Protein AF-A0A6J2ZZB4-F1 (afdb_monomer)

Radius of gyration: 24.99 Å; Cα contacts (8 Å, |Δi|>4): 103; chains: 1; bounding box: 45×56×73 Å

Nearest PDB structures (foldseek):
  1okc-assembly1_A  TM=8.050E-01  e=8.163E-04  Bos taurus
  4c9q-assembly1_A  TM=7.870E-01  e=1.667E-02  Saccharomyces cerevisiae
  4c9j-assembly1_A  TM=7.004E-01  e=1.667E-02  Saccharomyces cerevisiae
  4c9g-assembly1_A  TM=6.384E-01  e=1.026E-02  Saccharomyces cerevisiae
  4c9h-assembly1_A  TM=6.895E-01  e=4.164E-02  Saccharomyces cerevisiae

Secondary structure (DSSP, 8-state):
-HHHHHHHHHHHHHHHHHHHHHHHHHS-SSS-S-SSHHHHHHHHHHHH-GGGGGTTHHHHHHHHHHHHHHHHHHHHHHHHH--S-TT---HHHHHHHHHHHHHHHHHHHHHHHHHHHHHHHSTTHHHHHHHHHHHHHHHHHHTTSBS-SSS--BPTT---S--TTHHHHHHHHHHH------PPP-

Structure (mmCIF, N/CA/C/O backbone):
data_AF-A0A6J2ZZB4-F1
#
_entry.id   AF-A0A6J2ZZB4-F1
#
loop_
_atom_site.group_PDB
_atom_site.id
_atom_site.type_symbol
_atom_site.label_atom_id
_atom_site.label_alt_id
_atom_site.label_comp_id
_atom_site.label_asym_id
_atom_site.label_entity_id
_atom_site.label_seq_id
_atom_site.pdbx_PDB_ins_code
_atom_site.Cartn_x
_atom_site.Cartn_y
_atom_site.Cartn_z
_atom_site.occupancy
_atom_site.B_iso_or_equiv
_atom_site.auth_seq_id
_atom_site.auth_comp_id
_atom_site.auth_asym_id
_atom_site.auth_atom_id
_atom_site.pdbx_PDB_model_num
ATOM 1 N N . MET A 1 1 ? -3.771 2.212 -24.031 1.00 65.44 1 MET A N 1
ATOM 2 C CA . MET A 1 1 ? -5.163 2.189 -23.521 1.00 65.44 1 MET A CA 1
ATOM 3 C C . MET A 1 1 ? -5.626 0.780 -23.156 1.00 65.44 1 MET A C 1
ATOM 5 O O . MET A 1 1 ? -5.980 0.584 -22.001 1.00 65.44 1 MET A O 1
ATOM 9 N N . ALA A 1 2 ? -5.549 -0.211 -24.058 1.00 82.38 2 ALA A N 1
ATOM 10 C CA . ALA A 1 2 ? -5.927 -1.601 -23.746 1.00 82.38 2 ALA A CA 1
ATOM 11 C C . ALA A 1 2 ? -5.177 -2.192 -22.530 1.00 82.38 2 ALA A C 1
ATOM 13 O O . ALA A 1 2 ? -5.802 -2.772 -21.649 1.00 82.38 2 ALA A O 1
ATOM 14 N N . GLY A 1 3 ? -3.862 -1.960 -22.421 1.00 83.62 3 GLY A N 1
ATOM 15 C CA . GLY A 1 3 ? -3.070 -2.425 -21.272 1.00 83.62 3 GLY A CA 1
ATOM 16 C C . GLY A 1 3 ? -3.483 -1.804 -19.931 1.00 83.62 3 GLY A C 1
ATOM 17 O O . GLY A 1 3 ? -3.557 -2.503 -18.927 1.00 83.62 3 GLY A O 1
ATOM 18 N N . SER A 1 4 ? -3.822 -0.511 -19.912 1.00 80.06 4 SER A N 1
ATOM 19 C CA . SER A 1 4 ? -4.271 0.181 -18.695 1.00 80.06 4 SER A CA 1
ATOM 20 C C . SER A 1 4 ? -5.630 -0.339 -18.214 1.00 80.06 4 SER A C 1
ATOM 22 O O . SER A 1 4 ? -5.806 -0.576 -17.022 1.00 80.06 4 SER A O 1
ATOM 24 N N . LEU A 1 5 ? -6.566 -0.579 -19.142 1.00 84.19 5 LEU A N 1
ATOM 25 C CA . LEU A 1 5 ? -7.878 -1.168 -18.846 1.00 84.19 5 LEU A CA 1
ATOM 26 C C . LEU A 1 5 ? -7.749 -2.607 -18.336 1.00 84.19 5 LEU A C 1
ATOM 28 O O . LEU A 1 5 ? -8.328 -2.942 -17.305 1.00 84.19 5 LEU A O 1
ATOM 32 N N . ALA A 1 6 ? -6.943 -3.437 -19.002 1.00 87.94 6 ALA A N 1
ATOM 33 C CA . ALA A 1 6 ? -6.671 -4.802 -18.555 1.00 87.94 6 ALA A CA 1
ATOM 34 C C . ALA A 1 6 ? -6.025 -4.825 -17.157 1.00 87.94 6 ALA A C 1
ATOM 36 O O . ALA A 1 6 ? -6.422 -5.617 -16.302 1.00 87.94 6 ALA A O 1
ATOM 37 N N . GLY A 1 7 ? -5.086 -3.911 -16.892 1.00 83.69 7 GLY A N 1
ATOM 38 C CA . GLY A 1 7 ? -4.461 -3.748 -15.580 1.00 83.69 7 GLY A CA 1
ATOM 39 C C . GLY A 1 7 ? -5.457 -3.352 -14.488 1.00 83.69 7 GLY A C 1
ATOM 40 O O . GLY A 1 7 ? -5.435 -3.928 -13.401 1.00 83.69 7 GLY A O 1
ATOM 41 N N . MET A 1 8 ? -6.379 -2.431 -14.778 1.00 81.75 8 MET A N 1
ATOM 42 C CA . MET A 1 8 ? -7.449 -2.057 -13.847 1.00 81.75 8 MET A CA 1
ATOM 43 C C . MET A 1 8 ? -8.384 -3.228 -13.541 1.00 81.75 8 MET A C 1
ATOM 45 O O . MET A 1 8 ? -8.649 -3.496 -12.371 1.00 81.75 8 MET A O 1
ATOM 49 N N . VAL A 1 9 ? -8.850 -3.949 -14.565 1.00 87.69 9 VAL A N 1
ATOM 50 C CA . VAL A 1 9 ? -9.742 -5.108 -14.389 1.00 87.69 9 VAL A CA 1
ATOM 51 C C . VAL A 1 9 ? -9.051 -6.202 -13.575 1.00 87.69 9 VAL A C 1
ATOM 53 O O . VAL A 1 9 ? -9.624 -6.700 -12.609 1.00 87.69 9 VAL A O 1
ATOM 56 N N . SER A 1 10 ? -7.794 -6.514 -13.897 1.00 87.38 10 SER A N 1
ATOM 57 C CA . SER A 1 10 ? -6.982 -7.468 -13.133 1.00 87.38 10 SER A CA 1
ATOM 58 C C . SER A 1 10 ? -6.820 -7.040 -11.673 1.00 87.38 10 SER A C 1
ATOM 60 O O . SER A 1 10 ? -7.002 -7.847 -10.758 1.00 87.38 10 SER A O 1
ATOM 62 N N . THR A 1 11 ? -6.562 -5.749 -11.440 1.00 83.75 11 THR A N 1
ATOM 63 C CA . THR A 1 11 ? -6.443 -5.201 -10.087 1.00 83.75 11 THR A CA 1
ATOM 64 C C . THR A 1 11 ? -7.748 -5.375 -9.323 1.00 83.75 11 THR A C 1
ATOM 66 O O . THR A 1 11 ? -7.701 -5.876 -8.212 1.00 83.75 11 THR A O 1
ATOM 69 N N . ILE A 1 12 ? -8.903 -5.041 -9.907 1.00 85.50 12 ILE A N 1
ATOM 70 C CA . ILE A 1 12 ? -10.226 -5.171 -9.267 1.00 85.50 12 ILE A CA 1
ATOM 71 C C . ILE A 1 12 ? -10.513 -6.622 -8.867 1.00 85.50 12 ILE A C 1
ATOM 73 O O . ILE A 1 12 ? -10.955 -6.867 -7.746 1.00 85.50 12 ILE A O 1
ATOM 77 N N . VAL A 1 13 ? -10.226 -7.577 -9.755 1.00 88.25 13 VAL A N 1
ATOM 78 C CA . VAL A 1 13 ? -10.445 -9.009 -9.497 1.00 88.25 13 VAL A CA 1
ATOM 79 C C . VAL A 1 13 ? -9.499 -9.540 -8.414 1.00 88.25 13 VAL A C 1
ATOM 81 O O . VAL A 1 13 ? -9.914 -10.332 -7.571 1.00 88.25 13 VAL A O 1
ATOM 84 N N . THR A 1 14 ? -8.245 -9.085 -8.400 1.00 87.44 14 THR A N 1
ATOM 85 C CA . THR A 1 14 ? -7.211 -9.569 -7.463 1.00 87.44 14 THR A CA 1
ATOM 86 C C . THR A 1 14 ? -7.275 -8.874 -6.097 1.00 87.44 14 THR A C 1
ATOM 88 O O . THR A 1 14 ? -6.877 -9.443 -5.079 1.00 87.44 14 THR A O 1
ATOM 91 N N . TYR A 1 15 ? -7.836 -7.665 -6.046 1.00 84.69 15 TYR A N 1
ATOM 92 C CA . TYR A 1 15 ? -7.928 -6.829 -4.852 1.00 84.69 15 TYR A CA 1
ATOM 93 C C . TYR A 1 15 ? -8.505 -7.538 -3.605 1.00 84.69 15 TYR A C 1
ATOM 95 O O . TYR A 1 15 ? -7.869 -7.455 -2.548 1.00 84.69 15 TYR A O 1
ATOM 103 N N . PRO A 1 16 ? -9.644 -8.268 -3.664 1.00 85.50 16 PRO A N 1
ATOM 104 C CA . PRO A 1 16 ? -10.163 -8.995 -2.501 1.00 85.50 16 PRO A CA 1
ATOM 105 C C . PRO A 1 16 ? -9.178 -10.050 -1.985 1.00 85.50 16 PRO A C 1
ATOM 107 O O . PRO A 1 16 ? -9.006 -10.204 -0.775 1.00 85.50 16 PRO A O 1
ATOM 110 N N . THR A 1 17 ? -8.493 -10.753 -2.887 1.00 87.44 17 THR A N 1
ATOM 111 C CA . THR A 1 17 ? -7.515 -11.784 -2.532 1.00 87.44 17 THR A CA 1
ATOM 112 C C . THR A 1 17 ? -6.295 -11.188 -1.831 1.00 87.44 17 THR A C 1
ATOM 114 O O . THR A 1 17 ? -5.848 -11.734 -0.818 1.00 87.44 17 THR A O 1
ATOM 117 N N . ASP A 1 18 ? -5.782 -10.055 -2.312 1.00 84.50 18 ASP A N 1
ATOM 118 C CA . ASP A 1 18 ? -4.653 -9.354 -1.686 1.00 84.50 18 ASP A CA 1
ATOM 119 C C . ASP A 1 18 ? -5.000 -8.827 -0.291 1.00 84.50 18 ASP A C 1
ATOM 121 O O . ASP A 1 18 ? -4.172 -8.875 0.625 1.00 84.50 18 ASP A O 1
ATOM 125 N N . LEU A 1 19 ? -6.242 -8.380 -0.095 1.00 83.62 19 LEU A N 1
ATOM 126 C CA . LEU A 1 19 ? -6.739 -7.923 1.201 1.00 83.62 19 LEU A CA 1
ATOM 127 C C . LEU A 1 19 ? -6.767 -9.054 2.235 1.00 83.62 19 LEU A C 1
ATOM 129 O O . LEU A 1 19 ? -6.265 -8.891 3.351 1.00 83.62 19 LEU A O 1
ATOM 133 N N . ILE A 1 20 ? -7.299 -10.216 1.847 1.00 85.94 20 ILE A N 1
ATOM 134 C CA . ILE A 1 20 ? -7.368 -11.401 2.713 1.00 85.94 20 ILE A CA 1
ATOM 135 C C . ILE A 1 20 ? -5.962 -11.874 3.075 1.00 85.94 20 ILE A C 1
ATOM 137 O O . ILE A 1 20 ? -5.680 -12.098 4.251 1.00 85.94 20 ILE A O 1
ATOM 141 N N . LYS A 1 21 ? -5.062 -11.977 2.088 1.00 84.88 21 LYS A N 1
ATOM 142 C CA . LYS A 1 21 ? -3.662 -12.364 2.319 1.00 84.88 21 LYS A CA 1
ATOM 143 C C . LYS A 1 21 ? -2.972 -11.410 3.283 1.00 84.88 21 LYS A C 1
ATOM 145 O O . LYS A 1 21 ? -2.323 -11.854 4.222 1.00 84.88 21 LYS A O 1
ATOM 150 N N . THR A 1 22 ? -3.140 -10.106 3.081 1.00 83.62 22 THR A N 1
ATOM 151 C CA . THR A 1 22 ? -2.510 -9.092 3.932 1.00 83.62 22 THR A CA 1
ATOM 152 C C . THR A 1 22 ? -3.000 -9.206 5.376 1.00 83.62 22 THR A C 1
ATOM 154 O O . THR A 1 22 ? -2.186 -9.226 6.295 1.00 83.62 22 THR A O 1
ATOM 157 N N . ARG A 1 23 ? -4.310 -9.359 5.603 1.00 82.12 23 ARG A N 1
ATOM 158 C CA . ARG A 1 23 ? -4.866 -9.566 6.952 1.00 82.12 23 ARG A CA 1
ATOM 159 C C . ARG A 1 23 ? -4.415 -10.883 7.584 1.00 82.12 23 ARG A C 1
ATOM 161 O O . ARG A 1 23 ? -4.149 -10.909 8.780 1.00 82.12 23 ARG A O 1
ATOM 168 N N . LEU A 1 24 ? -4.270 -11.940 6.786 1.00 83.62 24 LEU A N 1
ATOM 169 C CA . LEU A 1 24 ? -3.753 -13.234 7.236 1.00 83.62 24 LEU A CA 1
ATOM 170 C C . LEU A 1 24 ? -2.270 -13.163 7.6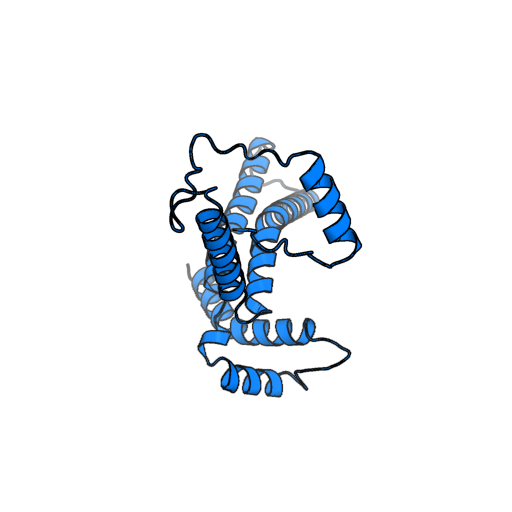39 1.00 83.62 24 LEU A C 1
ATOM 172 O O . LEU A 1 24 ? -1.876 -13.835 8.583 1.00 83.62 24 LEU A O 1
ATOM 176 N N . ILE A 1 25 ? -1.455 -12.360 6.946 1.00 82.94 25 ILE A N 1
ATOM 177 C CA . ILE A 1 25 ? -0.030 -12.158 7.270 1.00 82.94 25 ILE A CA 1
ATOM 178 C C . ILE A 1 25 ? 0.135 -11.278 8.515 1.00 82.94 25 ILE A C 1
ATOM 180 O O . ILE A 1 25 ? 1.057 -11.491 9.296 1.00 82.94 25 ILE A O 1
ATOM 184 N N . VAL A 1 26 ? -0.742 -10.286 8.701 1.00 81.81 26 VAL A N 1
ATOM 185 C CA . VAL A 1 26 ? -0.661 -9.347 9.833 1.00 81.81 26 VAL A CA 1
ATOM 186 C C . VAL A 1 26 ? -1.326 -9.873 11.111 1.00 81.81 26 VAL A C 1
ATOM 188 O O . VAL A 1 26 ? -1.090 -9.324 12.186 1.00 81.81 26 VAL A O 1
ATOM 191 N N . GLN A 1 27 ? -2.140 -10.930 11.036 1.00 77.44 27 GLN A N 1
ATOM 192 C CA . GLN A 1 27 ? -2.772 -11.499 12.227 1.00 77.44 27 GLN A CA 1
ATOM 193 C C . GLN A 1 27 ? -1.733 -11.938 13.273 1.00 77.44 27 GLN A C 1
ATOM 195 O O . GLN A 1 27 ? -0.618 -12.345 12.945 1.00 77.44 27 GLN A O 1
ATOM 200 N N . ASN A 1 28 ? -2.116 -11.870 14.548 1.00 73.38 28 ASN A N 1
ATOM 201 C CA . ASN A 1 28 ? -1.242 -12.273 15.639 1.00 73.38 28 ASN A CA 1
ATOM 202 C C . ASN A 1 28 ? -1.027 -13.796 15.617 1.00 73.38 28 ASN A C 1
ATOM 204 O O . ASN A 1 28 ? -1.990 -14.558 15.559 1.00 73.38 28 ASN A O 1
ATOM 208 N N . MET A 1 29 ? 0.230 -14.234 15.694 1.00 71.19 29 MET A N 1
ATOM 209 C CA . MET A 1 29 ? 0.586 -15.658 15.721 1.00 71.19 29 MET A CA 1
ATOM 210 C C . MET A 1 29 ? 0.161 -16.345 17.026 1.00 71.19 29 MET A C 1
ATOM 212 O O . MET A 1 29 ? -0.027 -17.557 17.038 1.00 71.19 29 MET A O 1
ATOM 216 N N . LEU A 1 30 ? 0.003 -15.584 18.117 1.00 69.44 30 LEU A N 1
ATOM 217 C CA . LEU A 1 30 ? -0.399 -16.116 19.424 1.00 69.44 30 LEU A CA 1
ATOM 218 C C . LEU A 1 30 ? -1.904 -16.408 19.523 1.00 69.44 30 LEU A C 1
ATOM 220 O O . LEU A 1 30 ? -2.290 -17.362 20.188 1.00 69.44 30 LEU A O 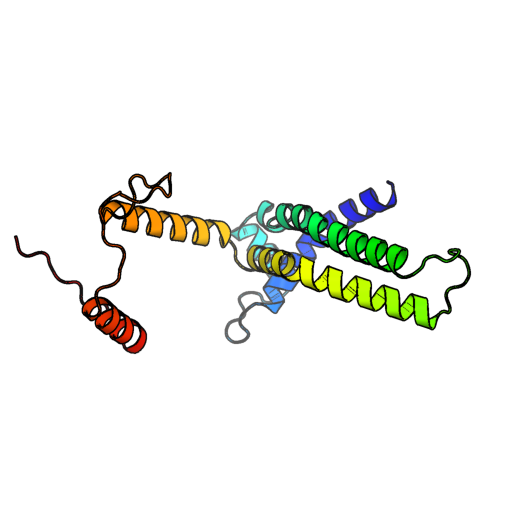1
ATOM 224 N N . GLU A 1 31 ? -2.744 -15.626 18.840 1.00 70.56 31 GLU A N 1
ATOM 225 C CA . GLU A 1 31 ? -4.199 -15.817 18.790 1.00 70.56 31 GLU A CA 1
ATOM 226 C C . GLU A 1 31 ? -4.694 -15.622 17.347 1.00 70.56 31 GLU A C 1
ATOM 228 O O . GLU A 1 31 ? -5.070 -14.510 16.953 1.00 70.56 31 GLU A O 1
ATOM 233 N N . PRO A 1 32 ? -4.663 -16.678 16.514 1.00 70.94 32 PRO A N 1
ATOM 234 C CA . PRO A 1 32 ? -5.054 -16.572 15.117 1.00 70.94 32 PRO A CA 1
ATOM 235 C C . PRO A 1 32 ? -6.564 -16.333 15.002 1.00 70.94 32 PRO A C 1
ATOM 237 O O . PRO A 1 32 ? -7.381 -17.225 15.233 1.00 70.94 32 PRO A O 1
ATOM 240 N N . SER A 1 33 ? -6.938 -15.119 14.596 1.00 71.50 33 SER A N 1
ATOM 241 C CA . SER A 1 33 ? -8.335 -14.747 14.332 1.00 71.50 33 SER A CA 1
ATOM 242 C C . SER A 1 33 ? -8.888 -15.439 13.072 1.00 71.50 33 SER A C 1
ATOM 244 O O . SER A 1 33 ? -10.098 -15.623 12.929 1.00 71.50 33 SER A O 1
ATOM 246 N N . TYR A 1 34 ? -8.006 -15.894 12.172 1.00 79.00 34 TYR A N 1
ATOM 247 C CA . TYR A 1 34 ? -8.377 -16.543 10.919 1.00 79.00 34 TYR A CA 1
ATOM 248 C C . TYR A 1 34 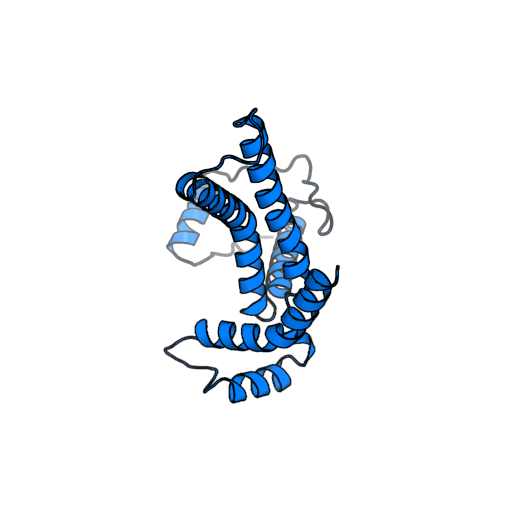? -7.688 -17.904 10.751 1.00 79.00 34 TYR A C 1
ATOM 250 O O . TYR A 1 34 ? -6.469 -17.996 10.640 1.00 79.00 34 TYR A O 1
ATOM 258 N N . ARG A 1 35 ? -8.482 -18.979 10.634 1.00 78.75 35 ARG A N 1
ATOM 259 C CA . ARG A 1 35 ? -7.980 -20.353 10.415 1.00 78.75 35 ARG A CA 1
ATOM 260 C C . ARG A 1 35 ? -7.483 -20.625 8.988 1.00 78.75 35 ARG A C 1
ATOM 262 O O . ARG A 1 35 ? -6.819 -21.625 8.748 1.00 78.75 35 ARG A O 1
ATOM 269 N N . GLY A 1 36 ? -7.823 -19.763 8.031 1.00 83.81 36 GLY A N 1
ATOM 270 C CA . GLY A 1 36 ? -7.444 -19.907 6.626 1.00 83.81 36 GLY A CA 1
ATOM 271 C C . GLY A 1 36 ? -8.099 -18.854 5.734 1.00 83.81 36 GLY A C 1
ATOM 272 O O . GLY A 1 36 ? -8.888 -18.036 6.204 1.00 83.81 36 GLY A O 1
ATOM 273 N N . ILE A 1 37 ? -7.794 -18.895 4.433 1.00 86.06 37 ILE A N 1
ATOM 274 C CA . ILE A 1 37 ? -8.255 -17.904 3.441 1.00 86.06 37 ILE A CA 1
ATOM 275 C C . ILE A 1 37 ? -9.787 -17.903 3.316 1.00 86.06 37 ILE A C 1
ATOM 277 O O . ILE A 1 37 ? -10.403 -16.842 3.365 1.00 86.06 37 ILE A O 1
ATOM 281 N N . PHE A 1 38 ? -10.415 -19.081 3.213 1.00 87.38 38 PHE A N 1
ATOM 282 C CA . PHE A 1 38 ? -11.877 -19.202 3.108 1.00 87.38 38 PHE A CA 1
ATOM 283 C C . PHE A 1 38 ? -12.598 -18.762 4.386 1.00 87.38 38 PHE A C 1
ATOM 285 O O . PHE A 1 38 ? -13.617 -18.077 4.316 1.00 87.38 38 PHE A O 1
ATOM 292 N N . HIS A 1 39 ? -12.037 -19.098 5.553 1.00 87.38 39 HIS A N 1
ATOM 293 C CA . HIS A 1 39 ? -12.567 -18.639 6.836 1.00 87.38 39 HIS A CA 1
ATOM 294 C C . HIS A 1 39 ? -12.475 -17.112 6.936 1.00 87.38 39 HIS A C 1
ATOM 296 O O . HIS A 1 39 ? -13.467 -16.464 7.237 1.00 87.38 39 HIS A O 1
ATOM 302 N N . ALA A 1 40 ? -11.326 -16.524 6.585 1.00 84.69 40 ALA A N 1
ATOM 303 C CA . ALA A 1 40 ? -11.152 -15.074 6.545 1.00 84.69 40 ALA A CA 1
ATOM 304 C C . ALA A 1 40 ? -12.130 -14.385 5.590 1.00 84.69 40 ALA A C 1
ATOM 306 O O . ALA A 1 40 ? -12.728 -13.381 5.965 1.00 84.69 40 ALA A O 1
ATOM 307 N N . PHE A 1 41 ? -12.349 -14.937 4.394 1.00 86.62 41 PHE A N 1
ATOM 308 C CA . PHE A 1 41 ? -13.331 -14.401 3.452 1.00 86.62 41 PHE A CA 1
ATOM 309 C C . PHE A 1 41 ? -14.743 -14.377 4.050 1.00 86.62 41 PHE A C 1
ATOM 311 O O . PHE A 1 41 ? -15.386 -13.328 4.056 1.00 86.62 41 PHE A O 1
ATOM 318 N N . SER A 1 42 ? -15.204 -15.505 4.601 1.00 87.56 42 SER A N 1
ATOM 319 C CA . SER A 1 42 ? -16.540 -15.604 5.201 1.00 87.56 42 SER A CA 1
ATOM 320 C C . SER A 1 42 ? -16.690 -14.684 6.414 1.00 87.56 42 SER A C 1
ATOM 322 O O . SER A 1 42 ? -17.700 -13.996 6.540 1.00 87.56 42 SER A O 1
ATOM 324 N N . THR A 1 43 ? -15.682 -14.628 7.289 1.00 86.25 43 THR A N 1
ATOM 325 C CA . THR A 1 43 ? -15.687 -13.760 8.474 1.00 86.25 43 THR A CA 1
ATOM 326 C C . THR A 1 43 ? -15.734 -12.284 8.085 1.00 86.25 43 THR A C 1
ATOM 328 O O . THR A 1 43 ? -16.561 -11.549 8.615 1.00 86.25 43 THR A O 1
ATOM 331 N N . ILE A 1 44 ? -14.912 -11.845 7.125 1.00 84.81 44 ILE A N 1
ATOM 332 C CA . ILE A 1 44 ? -14.901 -10.448 6.656 1.00 84.81 44 ILE A CA 1
ATOM 333 C C . ILE A 1 44 ? -16.233 -10.096 5.987 1.00 84.81 44 ILE A C 1
ATOM 335 O O . ILE A 1 44 ? -16.788 -9.031 6.253 1.00 84.81 44 ILE A O 1
ATOM 339 N N . TYR A 1 45 ? -16.776 -10.995 5.161 1.00 86.81 45 TYR A N 1
ATOM 340 C CA . TYR A 1 45 ? -18.061 -10.774 4.503 1.00 86.81 45 TYR A CA 1
ATOM 341 C C . TYR A 1 45 ? -19.207 -10.622 5.512 1.00 86.81 45 TYR A C 1
ATOM 343 O O . TYR A 1 45 ? -20.030 -9.724 5.357 1.00 86.81 45 TYR A O 1
ATOM 351 N N . GLN A 1 46 ? -19.239 -11.442 6.568 1.00 85.19 46 GLN A N 1
ATOM 352 C CA . GLN A 1 46 ? -20.277 -11.368 7.603 1.00 85.19 46 GLN A CA 1
ATOM 353 C C . GLN A 1 46 ? -20.101 -10.178 8.561 1.00 85.19 46 GLN A C 1
ATOM 355 O O . GLN A 1 46 ? -21.096 -9.597 8.982 1.00 85.19 46 GLN A O 1
ATOM 360 N N . GLN A 1 47 ? -18.865 -9.807 8.914 1.00 83.25 47 GLN A N 1
ATOM 361 C CA . GLN A 1 47 ? -18.598 -8.765 9.916 1.00 83.25 47 GLN A CA 1
ATOM 362 C C . GLN A 1 47 ? -18.503 -7.349 9.335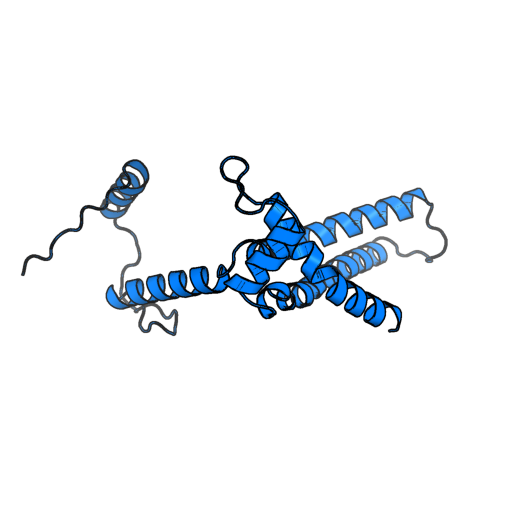 1.00 83.25 47 GLN A C 1
ATOM 364 O O . GLN A 1 47 ? -18.937 -6.394 9.974 1.00 83.25 47 GLN A O 1
ATOM 369 N N . GLU A 1 48 ? -17.913 -7.186 8.148 1.00 80.69 48 GLU A N 1
ATOM 370 C CA . GLU A 1 48 ? -17.655 -5.870 7.542 1.00 80.69 48 GLU A CA 1
ATOM 371 C C . GLU A 1 48 ? -18.407 -5.646 6.220 1.00 80.69 48 GLU A C 1
ATOM 373 O O . GLU A 1 48 ? -18.517 -4.505 5.760 1.00 80.69 48 GLU A O 1
ATOM 378 N N . GLY A 1 49 ? -18.931 -6.712 5.607 1.00 84.38 49 GLY A N 1
ATOM 379 C CA . GLY A 1 49 ? -19.687 -6.659 4.357 1.00 84.38 49 GLY A CA 1
ATOM 380 C C . GLY A 1 49 ? -18.827 -6.607 3.089 1.00 84.38 49 GLY A C 1
ATOM 381 O O . GLY A 1 49 ? -17.597 -6.586 3.114 1.00 84.38 49 GLY A O 1
ATOM 382 N N . PHE A 1 50 ? -19.494 -6.554 1.932 1.00 80.31 50 PHE A N 1
ATOM 383 C CA . PHE A 1 50 ? -18.839 -6.601 0.616 1.00 80.31 50 PHE A CA 1
ATOM 384 C C . PHE A 1 50 ? -17.943 -5.383 0.324 1.00 80.31 50 PHE A C 1
ATOM 386 O O . PHE A 1 50 ? -16.885 -5.512 -0.290 1.00 80.31 50 PHE A O 1
ATOM 393 N N . LEU A 1 51 ? -18.323 -4.195 0.806 1.00 79.06 51 LEU A N 1
ATOM 394 C CA . LEU A 1 51 ? -17.545 -2.963 0.617 1.00 79.06 51 LEU A CA 1
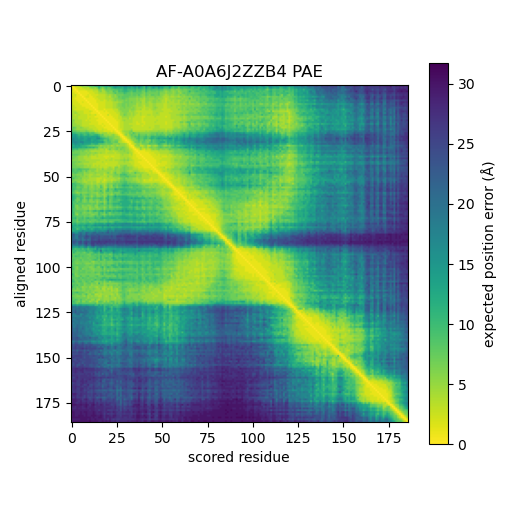ATOM 395 C C . LEU A 1 51 ? -16.184 -3.002 1.325 1.00 79.06 51 LEU A C 1
ATOM 397 O O . LEU A 1 51 ? -15.265 -2.284 0.925 1.00 79.06 51 LEU A O 1
ATOM 401 N N . ALA A 1 52 ? -16.025 -3.849 2.346 1.00 76.62 52 ALA A N 1
ATOM 402 C CA . ALA A 1 52 ? -14.760 -4.020 3.049 1.00 76.62 52 ALA A CA 1
ATOM 403 C C . ALA A 1 52 ? -13.651 -4.522 2.121 1.00 76.62 52 ALA A C 1
ATOM 405 O O . ALA A 1 52 ? -12.512 -4.065 2.224 1.00 76.62 52 ALA A O 1
ATOM 406 N N . PHE A 1 53 ? -14.005 -5.374 1.154 1.00 80.44 53 PHE A N 1
ATOM 407 C CA . PHE A 1 53 ? -13.072 -5.889 0.160 1.00 80.44 53 PHE A CA 1
ATOM 408 C C . PHE A 1 53 ? -12.565 -4.826 -0.802 1.00 80.44 53 PHE A C 1
ATOM 410 O O . PHE A 1 53 ? -11.562 -5.078 -1.433 1.00 80.44 53 PHE A O 1
ATOM 417 N N . TYR A 1 54 ? -13.183 -3.649 -0.910 1.00 78.75 54 TYR A N 1
ATOM 418 C CA . TYR A 1 54 ? -12.720 -2.571 -1.796 1.00 78.75 54 TYR A CA 1
ATOM 419 C C . TYR A 1 54 ? -12.165 -1.365 -1.020 1.00 78.75 54 TYR A C 1
ATOM 421 O O . TYR A 1 54 ? -11.847 -0.317 -1.593 1.00 78.75 54 TYR A O 1
ATOM 429 N N . ARG A 1 55 ? -11.987 -1.489 0.302 1.00 70.94 55 ARG A N 1
ATOM 430 C CA . ARG A 1 55 ? -11.354 -0.440 1.113 1.00 70.94 55 ARG A CA 1
ATOM 431 C C . ARG A 1 55 ? -9.885 -0.282 0.714 1.00 70.94 55 ARG A C 1
ATOM 433 O O . ARG A 1 55 ? -9.120 -1.243 0.735 1.00 70.94 55 ARG A O 1
ATOM 440 N N . GLY A 1 56 ? -9.496 0.939 0.336 1.00 69.81 56 GLY A N 1
ATOM 441 C CA . GLY A 1 56 ? -8.141 1.288 -0.119 1.00 69.81 56 GLY A CA 1
ATOM 442 C C . GLY A 1 56 ? -7.954 1.370 -1.645 1.00 69.81 56 GLY A C 1
ATOM 443 O O . GLY A 1 56 ? -6.865 1.736 -2.098 1.00 69.81 56 GLY A O 1
ATOM 444 N N . VAL A 1 57 ? -8.998 1.109 -2.450 1.00 74.44 57 VAL A N 1
ATOM 445 C CA . VAL A 1 57 ? -8.941 1.333 -3.910 1.00 74.44 57 VAL A CA 1
ATOM 446 C C . VAL A 1 57 ? -8.658 2.806 -4.225 1.00 74.44 57 VAL A C 1
ATOM 448 O O . VAL A 1 57 ? -7.800 3.095 -5.053 1.00 74.44 57 VAL A O 1
ATOM 451 N N . SER A 1 58 ? -9.276 3.744 -3.500 1.00 72.94 58 SER A N 1
ATOM 452 C CA . SER A 1 58 ? -9.019 5.187 -3.651 1.00 72.94 58 SER A CA 1
ATOM 453 C C . SER A 1 58 ? -7.548 5.554 -3.438 1.00 72.94 58 SER A C 1
ATOM 455 O O . SER A 1 58 ? -6.986 6.335 -4.202 1.00 72.94 58 SER A O 1
ATOM 457 N N . LEU A 1 59 ? -6.896 4.940 -2.448 1.00 72.06 59 LEU A N 1
ATOM 458 C CA . LEU A 1 59 ? -5.469 5.133 -2.205 1.00 72.06 59 LEU A CA 1
ATOM 459 C C . LEU A 1 59 ? -4.587 4.486 -3.270 1.00 72.06 59 LEU A C 1
ATOM 461 O O . LEU A 1 59 ? -3.500 4.981 -3.533 1.00 72.06 59 LEU A O 1
ATOM 465 N N . THR A 1 60 ? -5.050 3.402 -3.891 1.00 73.94 60 THR A N 1
ATOM 466 C CA . THR A 1 60 ? -4.352 2.779 -5.024 1.00 73.94 60 THR A CA 1
ATOM 467 C C . THR A 1 60 ? -4.356 3.712 -6.235 1.00 73.94 60 THR A C 1
ATOM 469 O O . THR A 1 60 ? -3.331 3.862 -6.892 1.00 73.94 60 THR A O 1
ATOM 472 N N . VAL A 1 61 ? -5.474 4.400 -6.481 1.00 75.31 61 VAL A N 1
A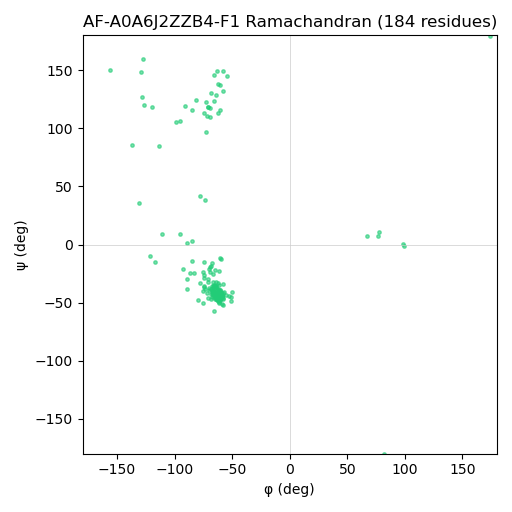TOM 473 C CA . VAL A 1 61 ? -5.573 5.421 -7.535 1.00 75.31 61 VAL A CA 1
ATOM 474 C C . VAL A 1 61 ? -4.700 6.637 -7.205 1.00 75.31 61 VAL A C 1
ATOM 476 O O . VAL A 1 61 ? -3.938 7.088 -8.054 1.00 75.31 61 VAL A O 1
ATOM 479 N N . LEU A 1 62 ? -4.738 7.129 -5.963 1.00 76.88 62 LEU A N 1
ATOM 480 C CA . LEU A 1 62 ? -3.872 8.228 -5.510 1.00 76.88 62 LEU A CA 1
ATOM 481 C C . LEU A 1 62 ? -2.380 7.868 -5.560 1.00 76.88 62 LEU A C 1
ATOM 483 O O . LEU A 1 62 ? -1.569 8.706 -5.938 1.00 76.88 62 LEU A O 1
ATOM 487 N N . GLY A 1 63 ? -2.016 6.629 -5.224 1.00 74.50 63 GLY A N 1
ATOM 488 C CA . GLY A 1 63 ? -0.642 6.120 -5.270 1.00 74.50 63 GLY A CA 1
ATOM 489 C C . GLY A 1 63 ? -0.084 5.949 -6.688 1.00 74.50 63 GLY A C 1
ATOM 490 O O . GLY A 1 63 ? 1.131 5.953 -6.867 1.00 74.50 63 GLY A O 1
ATOM 491 N N . ALA A 1 64 ? -0.935 5.887 -7.717 1.00 77.38 64 ALA A N 1
ATOM 492 C CA . ALA A 1 64 ? -0.480 5.857 -9.110 1.00 77.38 64 ALA A CA 1
ATOM 493 C C . ALA A 1 64 ? 0.187 7.178 -9.544 1.00 77.38 64 ALA A C 1
ATOM 495 O O . ALA A 1 64 ? 1.040 7.185 -10.436 1.00 77.38 64 ALA A O 1
ATOM 496 N N . VAL A 1 65 ? -0.171 8.291 -8.895 1.00 81.44 65 VAL A N 1
ATOM 497 C CA . VAL A 1 65 ? 0.384 9.624 -9.167 1.00 81.44 65 VAL A CA 1
ATOM 498 C C . VAL A 1 65 ? 1.876 9.714 -8.812 1.00 81.44 65 VAL A C 1
ATOM 500 O O . VAL A 1 65 ? 2.659 10.011 -9.714 1.00 81.44 65 VAL A O 1
ATOM 503 N N . PRO A 1 66 ? 2.326 9.435 -7.568 1.00 80.69 66 PRO A N 1
ATOM 504 C CA . PRO A 1 66 ? 3.747 9.480 -7.217 1.00 80.69 66 PRO A CA 1
ATOM 505 C C . PRO A 1 66 ? 4.572 8.438 -7.977 1.00 80.69 66 PRO A C 1
ATOM 507 O O . PRO A 1 66 ? 5.715 8.721 -8.328 1.00 80.69 66 PRO A O 1
ATOM 510 N N . PHE A 1 67 ? 3.991 7.279 -8.302 1.00 81.06 67 PHE A N 1
ATOM 511 C CA . PHE A 1 67 ? 4.648 6.277 -9.140 1.00 81.06 67 PHE A CA 1
ATOM 512 C C . PHE A 1 67 ? 4.949 6.821 -10.550 1.00 81.06 67 PHE A C 1
ATOM 514 O O . PHE A 1 67 ? 6.077 6.744 -11.049 1.00 81.06 67 PHE A O 1
ATOM 521 N N . SER A 1 68 ? 3.949 7.440 -11.181 1.00 81.88 68 SER A N 1
ATOM 522 C CA . SER A 1 68 ? 4.100 8.059 -12.505 1.00 81.88 68 SER A CA 1
ATOM 523 C C . SER A 1 68 ? 5.040 9.269 -12.460 1.00 81.88 68 SER A C 1
ATOM 525 O O . SER A 1 68 ? 5.851 9.465 -13.358 1.00 81.88 68 SER A O 1
ATOM 527 N N . ALA A 1 69 ? 4.987 10.061 -11.388 1.00 84.12 69 ALA A N 1
ATOM 528 C CA . ALA A 1 69 ? 5.876 11.203 -11.201 1.00 84.12 69 ALA A CA 1
ATOM 529 C C . ALA A 1 69 ? 7.340 10.775 -11.002 1.00 84.12 69 ALA A C 1
ATOM 531 O O . ALA A 1 69 ? 8.229 11.358 -11.612 1.00 84.12 69 ALA A O 1
ATOM 532 N N . GLY A 1 70 ? 7.606 9.746 -10.190 1.00 83.06 70 GLY A N 1
ATOM 533 C CA . GLY A 1 70 ? 8.962 9.251 -9.936 1.00 83.06 70 GLY A CA 1
ATOM 534 C C . GLY A 1 70 ? 9.633 8.692 -11.188 1.00 83.06 70 GLY A C 1
ATOM 535 O O . GLY A 1 70 ? 10.785 9.020 -11.475 1.00 83.06 70 GLY A O 1
ATOM 536 N N . SER A 1 71 ? 8.884 7.923 -11.978 1.00 80.06 71 SER A N 1
ATOM 537 C CA . SER A 1 71 ? 9.367 7.394 -13.256 1.00 80.06 71 SER A CA 1
ATOM 538 C C . SER A 1 71 ? 9.639 8.504 -14.279 1.00 80.06 71 SER A C 1
ATOM 540 O O . SER A 1 71 ? 10.693 8.493 -14.918 1.00 80.06 71 SER A O 1
ATOM 542 N N . LEU A 1 72 ? 8.762 9.511 -14.376 1.00 84.50 72 LEU A N 1
ATOM 543 C CA . LEU A 1 72 ? 8.991 10.687 -15.224 1.00 84.50 72 LEU A CA 1
ATOM 544 C C . LEU A 1 72 ? 10.200 11.512 -14.771 1.00 84.50 72 LEU A C 1
ATOM 546 O O . LEU A 1 72 ? 11.008 11.912 -15.605 1.00 84.50 72 LEU A O 1
ATOM 550 N N . LEU A 1 73 ? 10.372 11.735 -13.467 1.00 85.19 73 LEU A N 1
ATOM 551 C CA . LEU A 1 73 ? 11.526 12.464 -12.937 1.00 85.19 73 LEU A CA 1
ATOM 552 C C . LEU A 1 73 ? 12.835 11.780 -13.315 1.00 85.19 73 LEU A C 1
ATOM 554 O O . LEU A 1 73 ? 13.776 12.449 -13.741 1.00 85.19 73 LEU A O 1
ATOM 558 N N . VAL A 1 74 ? 12.910 10.458 -13.189 1.00 81.12 74 VAL A N 1
ATOM 559 C CA . VAL A 1 74 ? 14.132 9.730 -13.544 1.00 81.12 74 VAL A CA 1
ATOM 560 C C . VAL A 1 74 ? 14.389 9.816 -15.041 1.00 81.12 74 VAL A C 1
ATOM 562 O O . VAL A 1 74 ? 15.522 10.072 -15.436 1.00 81.12 74 VAL A O 1
ATOM 565 N N . TYR A 1 75 ? 13.345 9.695 -15.861 1.00 79.00 75 TYR A N 1
ATOM 566 C CA . TYR A 1 75 ? 13.456 9.864 -17.306 1.00 79.00 75 TYR A CA 1
ATOM 567 C C . TYR A 1 75 ? 14.011 11.246 -17.687 1.00 79.00 75 TYR A C 1
ATOM 569 O O . TYR A 1 75 ? 14.971 11.335 -18.448 1.00 79.00 75 TYR A O 1
ATOM 577 N N . MET A 1 76 ? 13.481 12.317 -17.087 1.00 82.31 76 MET A N 1
ATOM 578 C CA . MET A 1 76 ? 13.946 13.688 -17.329 1.00 82.31 76 MET A CA 1
ATOM 579 C C . MET A 1 76 ? 15.398 13.911 -16.885 1.00 82.31 76 MET A C 1
ATOM 581 O O . MET A 1 76 ? 16.138 14.650 -17.532 1.00 82.31 76 MET A O 1
ATOM 585 N N . ASN A 1 77 ? 15.819 13.295 -15.777 1.00 78.56 77 ASN A N 1
ATOM 586 C CA . ASN A 1 77 ? 17.208 13.374 -15.319 1.00 78.56 77 ASN A CA 1
ATOM 587 C C . ASN A 1 77 ? 18.149 12.593 -16.244 1.00 78.56 77 ASN A C 1
ATOM 589 O O . ASN A 1 77 ? 19.237 13.077 -16.549 1.00 78.56 77 ASN A O 1
ATOM 593 N N . LEU A 1 78 ? 17.716 11.430 -16.734 1.00 74.50 78 LEU A N 1
ATOM 594 C CA . LEU A 1 78 ? 18.460 10.640 -17.714 1.00 74.50 78 LEU A CA 1
ATOM 595 C C . LEU A 1 78 ? 18.684 11.421 -19.011 1.00 74.50 78 LEU A C 1
ATOM 597 O O . LEU A 1 78 ? 19.804 11.474 -19.508 1.00 74.50 78 LEU A O 1
ATOM 601 N N . GLU A 1 79 ? 17.629 12.047 -19.532 1.00 73.50 79 GLU A N 1
ATOM 602 C CA . GLU A 1 79 ? 17.681 12.821 -20.775 1.00 73.50 79 GLU A CA 1
ATOM 603 C C . GLU A 1 79 ? 18.572 14.065 -20.629 1.00 73.50 79 GLU A C 1
ATOM 605 O O . GLU A 1 79 ? 19.321 14.394 -21.542 1.00 73.50 79 GLU A O 1
ATOM 610 N N . LYS A 1 80 ? 18.587 14.707 -19.451 1.00 76.06 80 LYS A N 1
ATOM 611 C CA . LYS A 1 80 ? 19.502 15.827 -19.153 1.00 76.06 80 LYS A CA 1
ATOM 612 C C . LYS A 1 80 ? 20.970 15.424 -19.064 1.00 76.06 80 LYS A C 1
ATOM 614 O O . LYS A 1 80 ? 21.836 16.192 -19.472 1.00 76.06 80 LYS A O 1
ATOM 619 N N . ILE A 1 81 ? 21.259 14.272 -18.465 1.00 74.12 81 ILE A N 1
ATOM 620 C CA . ILE A 1 81 ? 22.633 13.774 -18.314 1.00 74.12 81 ILE A CA 1
ATOM 621 C C . ILE A 1 81 ? 23.157 13.253 -19.661 1.00 74.12 81 ILE A C 1
ATOM 623 O O . ILE A 1 81 ? 24.357 13.317 -19.926 1.00 74.12 81 ILE A O 1
ATOM 627 N N . TRP A 1 82 ? 22.264 12.771 -20.528 1.00 68.75 82 TRP A N 1
ATOM 628 C CA . TRP A 1 82 ? 22.605 12.127 -21.789 1.00 68.75 82 TRP A CA 1
ATOM 629 C C . TRP A 1 82 ? 22.142 12.943 -23.007 1.00 68.75 82 TRP A C 1
ATOM 631 O O . TRP A 1 82 ? 21.116 12.658 -23.616 1.00 68.75 82 TRP A O 1
ATOM 641 N N . ASN A 1 83 ? 22.955 13.916 -23.428 1.00 68.06 83 ASN A N 1
ATOM 642 C CA . ASN A 1 83 ? 22.781 14.690 -24.673 1.00 68.06 83 ASN A CA 1
ATOM 643 C C . ASN A 1 83 ? 23.134 13.879 -25.954 1.00 68.06 83 ASN A C 1
ATOM 645 O O . ASN A 1 83 ? 23.760 14.401 -26.877 1.00 68.06 83 ASN A O 1
ATOM 649 N N . GLY A 1 84 ? 22.804 12.584 -26.015 1.00 64.75 84 GLY A N 1
ATOM 650 C CA . GLY A 1 84 ? 23.192 11.674 -27.106 1.00 64.75 84 GLY A CA 1
ATOM 651 C C . GLY A 1 84 ? 22.016 10.912 -27.743 1.00 64.75 84 GLY A C 1
ATOM 652 O O . GLY A 1 84 ? 20.965 10.777 -27.118 1.00 64.75 84 GLY A O 1
ATOM 653 N N . PRO A 1 85 ? 22.170 10.383 -28.976 1.00 59.22 85 PRO A N 1
ATOM 654 C CA . PRO A 1 85 ? 21.112 9.651 -29.679 1.00 59.22 85 PRO A CA 1
ATOM 655 C C . PRO A 1 85 ? 20.701 8.368 -28.929 1.00 59.22 85 PRO A C 1
ATOM 657 O O . PRO A 1 85 ? 21.551 7.636 -28.421 1.00 59.22 85 PRO A O 1
ATOM 660 N N . ARG A 1 86 ? 19.386 8.097 -28.875 1.00 61.94 86 ARG A N 1
ATOM 661 C CA . ARG A 1 86 ? 18.727 7.055 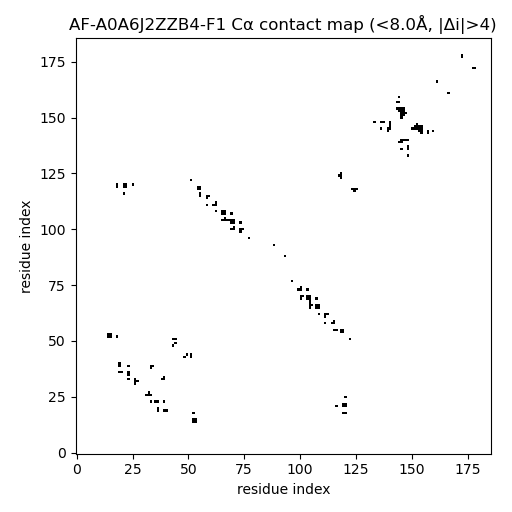-28.049 1.00 61.94 86 ARG A CA 1
ATOM 662 C C . ARG A 1 86 ? 19.155 5.600 -28.328 1.00 61.94 86 ARG A C 1
ATOM 664 O O . ARG A 1 86 ? 18.860 4.733 -27.514 1.00 61.94 86 ARG A O 1
ATOM 671 N N . ASP A 1 87 ? 19.880 5.327 -29.412 1.00 60.28 87 ASP A N 1
ATOM 672 C CA . ASP A 1 87 ? 20.043 3.970 -29.965 1.00 60.28 87 ASP A CA 1
ATOM 673 C C . ASP A 1 87 ? 21.304 3.195 -29.529 1.00 60.28 87 ASP A C 1
ATOM 675 O O . ASP A 1 87 ? 21.600 2.134 -30.077 1.00 60.28 87 ASP A O 1
ATOM 679 N N . ARG A 1 88 ? 22.093 3.682 -28.557 1.00 61.97 88 ARG A N 1
ATOM 680 C CA . ARG A 1 88 ? 23.400 3.069 -28.206 1.00 61.97 88 ARG A CA 1
ATOM 681 C C . ARG A 1 88 ? 23.607 2.821 -26.708 1.00 61.97 88 ARG A C 1
ATOM 683 O O . ARG A 1 88 ? 24.727 2.946 -26.219 1.00 61.97 88 ARG A O 1
ATOM 690 N N . PHE A 1 89 ? 22.567 2.451 -25.964 1.00 65.19 89 PHE A N 1
ATOM 691 C CA . PHE A 1 89 ? 22.760 2.030 -24.573 1.00 65.19 89 PHE A CA 1
ATOM 692 C C . PHE A 1 89 ? 23.217 0.570 -24.486 1.00 65.19 89 PHE A C 1
ATOM 694 O O . PHE A 1 89 ? 22.538 -0.339 -24.966 1.00 65.19 89 PHE A O 1
ATOM 701 N N . SER A 1 90 ? 24.355 0.337 -23.828 1.00 78.00 90 SER A N 1
ATOM 702 C CA . SER A 1 90 ? 24.787 -1.014 -23.454 1.00 78.00 90 SER A CA 1
ATOM 703 C C . SER A 1 90 ? 23.789 -1.640 -22.469 1.00 78.00 90 SER A C 1
ATOM 705 O O . SER A 1 90 ? 23.185 -0.933 -21.658 1.00 78.00 90 SER A O 1
ATOM 707 N N . LEU A 1 91 ? 23.637 -2.969 -22.493 1.00 82.56 91 LEU A N 1
ATOM 708 C CA . LEU A 1 91 ? 22.740 -3.713 -21.592 1.00 82.56 91 LEU A CA 1
ATOM 709 C C . LEU A 1 91 ? 22.948 -3.329 -20.118 1.00 82.56 91 LEU A C 1
ATOM 711 O O . LEU A 1 91 ? 21.980 -3.126 -19.389 1.00 82.56 91 LEU A O 1
ATOM 715 N N . PHE A 1 92 ? 24.205 -3.146 -19.705 1.00 84.81 92 PHE A N 1
ATOM 716 C CA . PHE A 1 92 ? 24.549 -2.754 -18.337 1.00 84.81 92 PHE A CA 1
ATOM 717 C C . PHE A 1 92 ? 24.109 -1.328 -17.981 1.00 84.81 92 PHE A C 1
ATOM 719 O O . PHE A 1 92 ? 23.678 -1.089 -16.855 1.00 84.81 92 PHE A O 1
ATOM 726 N N . GLN A 1 93 ? 24.164 -0.388 -18.927 1.00 79.31 93 GLN A N 1
ATOM 727 C CA . GLN A 1 93 ? 23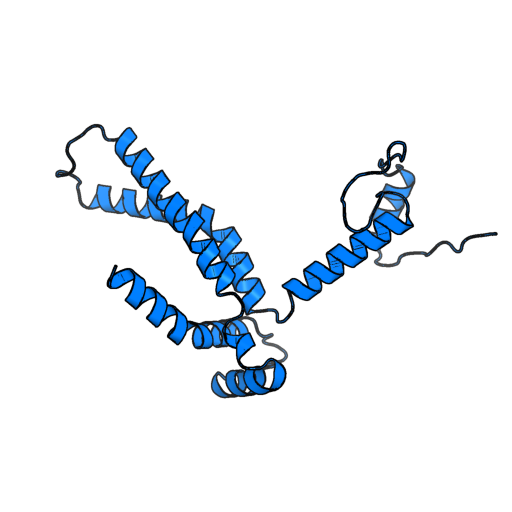.696 0.985 -18.706 1.00 79.31 93 GLN A CA 1
ATOM 728 C C . GLN A 1 93 ? 22.173 1.050 -18.625 1.00 79.31 93 GLN A C 1
ATOM 730 O O . GLN A 1 93 ? 21.638 1.702 -17.732 1.00 79.31 93 GLN A O 1
ATOM 735 N N . ASN A 1 94 ? 21.470 0.323 -19.496 1.00 82.00 94 ASN A N 1
ATOM 736 C CA . ASN A 1 94 ? 20.014 0.208 -19.412 1.00 82.00 94 ASN A CA 1
ATOM 737 C C . ASN A 1 94 ? 19.584 -0.400 -18.075 1.00 82.00 94 ASN A C 1
ATOM 739 O O . ASN A 1 94 ? 18.676 0.117 -17.428 1.00 82.00 94 ASN A O 1
ATOM 743 N N . PHE A 1 95 ? 20.273 -1.450 -17.628 1.00 86.88 95 PHE A N 1
ATOM 744 C CA . PHE A 1 95 ? 20.003 -2.075 -16.339 1.00 86.88 95 PHE A CA 1
ATOM 745 C C . PHE A 1 95 ? 20.211 -1.104 -15.168 1.00 86.88 95 PHE A C 1
ATOM 747 O O . PHE A 1 95 ? 19.305 -0.924 -14.355 1.00 86.88 95 PHE A O 1
ATOM 754 N N . ALA A 1 96 ? 21.357 -0.417 -15.116 1.00 84.38 96 ALA A N 1
ATOM 755 C CA . ALA A 1 96 ? 21.648 0.562 -14.068 1.00 84.38 96 ALA A CA 1
ATOM 756 C C . ALA A 1 96 ? 20.602 1.690 -14.025 1.00 84.38 96 ALA A C 1
ATOM 758 O O . ALA A 1 96 ? 20.120 2.056 -12.952 1.00 84.38 96 ALA A O 1
ATOM 759 N N . ASN A 1 97 ? 20.189 2.184 -15.193 1.00 79.69 97 ASN A N 1
ATOM 760 C CA . ASN A 1 97 ? 19.177 3.229 -15.309 1.00 79.69 97 ASN A CA 1
ATOM 761 C C . ASN A 1 97 ? 17.796 2.762 -14.825 1.00 79.69 97 ASN A C 1
ATOM 763 O O . ASN A 1 97 ? 17.116 3.502 -14.113 1.00 79.69 97 ASN A O 1
ATOM 767 N N . VAL A 1 98 ? 17.394 1.526 -15.143 1.00 85.94 98 VAL A N 1
ATOM 768 C CA . VAL A 1 98 ? 16.136 0.938 -14.653 1.00 85.94 98 VAL A CA 1
ATOM 769 C C . VAL A 1 98 ? 16.169 0.756 -13.134 1.00 85.94 98 VAL A C 1
ATOM 771 O O . VAL A 1 98 ? 15.189 1.078 -12.461 1.00 85.94 98 VAL A O 1
ATOM 774 N N . CYS A 1 99 ? 17.291 0.308 -12.566 1.00 88.50 99 CYS A N 1
ATOM 775 C CA . CYS A 1 99 ? 17.445 0.173 -11.116 1.00 88.50 99 CYS A CA 1
ATOM 776 C C . CYS A 1 99 ? 17.352 1.524 -10.393 1.00 88.50 99 CYS A C 1
ATOM 778 O O . CYS A 1 99 ? 16.648 1.632 -9.388 1.00 88.50 99 CYS A O 1
ATOM 780 N N . LEU A 1 100 ? 18.012 2.562 -10.914 1.00 85.75 100 LEU A N 1
ATOM 781 C CA . LEU A 1 100 ? 17.922 3.917 -10.362 1.00 85.75 100 LEU A CA 1
ATOM 782 C C . LEU A 1 100 ? 16.493 4.464 -10.457 1.00 85.75 100 LEU A C 1
ATOM 784 O O . LEU A 1 100 ? 15.984 5.032 -9.488 1.00 85.75 100 LEU A O 1
ATOM 788 N N . ALA A 1 101 ? 15.815 4.229 -11.583 1.00 84.88 101 ALA A N 1
ATOM 789 C CA . ALA A 1 101 ? 14.421 4.618 -11.757 1.00 84.88 101 ALA A CA 1
ATOM 790 C C . ALA A 1 101 ? 13.499 3.942 -10.743 1.00 84.88 101 ALA A C 1
ATOM 792 O O . ALA A 1 101 ? 12.673 4.608 -10.111 1.00 84.88 101 ALA A O 1
ATOM 793 N N . ALA A 1 102 ? 13.675 2.636 -10.546 1.00 86.44 102 ALA A N 1
ATOM 794 C CA . ALA A 1 102 ? 12.922 1.869 -9.568 1.00 86.44 102 ALA A CA 1
ATOM 795 C C . ALA A 1 102 ? 13.172 2.382 -8.143 1.00 86.44 102 ALA A C 1
ATOM 797 O O . ALA A 1 102 ? 12.213 2.605 -7.409 1.00 86.44 102 ALA A O 1
ATOM 798 N N . ALA A 1 103 ? 14.426 2.649 -7.766 1.00 88.56 103 ALA A N 1
ATOM 799 C CA . ALA A 1 103 ? 14.773 3.136 -6.431 1.00 88.56 103 ALA A CA 1
ATOM 800 C C . ALA A 1 103 ? 14.114 4.488 -6.105 1.00 88.56 103 ALA A C 1
ATOM 802 O O . ALA A 1 103 ? 13.503 4.650 -5.043 1.00 88.56 103 ALA A O 1
ATOM 803 N N . VAL A 1 104 ? 14.175 5.449 -7.031 1.00 85.75 104 VAL A N 1
ATOM 804 C CA . VAL A 1 104 ? 13.544 6.769 -6.857 1.00 85.75 104 VAL A CA 1
ATOM 805 C C . VAL A 1 104 ? 12.023 6.640 -6.793 1.00 85.75 104 VAL A C 1
ATOM 807 O O . VAL A 1 104 ? 11.383 7.204 -5.903 1.00 85.75 104 VAL A O 1
ATOM 810 N N . THR A 1 105 ? 11.440 5.842 -7.689 1.00 85.06 105 THR A N 1
ATOM 811 C CA . THR A 1 105 ? 9.989 5.624 -7.738 1.00 85.06 105 THR A CA 1
ATOM 812 C C . THR A 1 105 ? 9.478 4.946 -6.466 1.00 85.06 105 THR A C 1
ATOM 814 O O . THR A 1 105 ? 8.461 5.368 -5.908 1.00 85.06 105 THR A O 1
ATOM 817 N N . GLN A 1 106 ? 10.202 3.945 -5.956 1.00 85.75 106 GLN A N 1
ATOM 818 C CA . GLN A 1 106 ? 9.868 3.245 -4.716 1.00 85.75 106 GLN A CA 1
ATOM 819 C C . GLN A 1 106 ? 9.943 4.189 -3.517 1.00 85.75 106 GLN A C 1
ATOM 821 O O . GLN A 1 106 ? 9.053 4.167 -2.674 1.00 85.75 106 GLN A O 1
ATOM 826 N N . THR A 1 107 ? 10.956 5.055 -3.460 1.00 87.19 107 THR A N 1
ATOM 827 C CA . THR A 1 107 ? 11.130 6.022 -2.365 1.00 87.19 107 THR A CA 1
ATOM 828 C C . THR A 1 107 ? 9.961 7.004 -2.292 1.00 87.19 107 THR A C 1
ATOM 830 O O . THR A 1 107 ? 9.432 7.263 -1.212 1.00 87.19 107 THR A O 1
ATOM 833 N N . LEU A 1 108 ? 9.506 7.504 -3.444 1.00 85.12 108 LEU A N 1
ATOM 834 C CA . LEU A 1 108 ? 8.353 8.405 -3.523 1.00 85.12 108 LEU A CA 1
ATOM 835 C C . LEU A 1 108 ? 7.021 7.696 -3.231 1.00 85.12 108 LEU A C 1
ATOM 837 O O . LEU A 1 108 ? 6.110 8.302 -2.666 1.00 85.12 108 LEU A O 1
ATOM 841 N N . SER A 1 109 ? 6.905 6.418 -3.592 1.00 83.25 109 SER A N 1
ATOM 842 C CA . SER A 1 109 ? 5.659 5.648 -3.453 1.00 83.25 109 SER A CA 1
ATOM 843 C C . SER A 1 109 ? 5.503 4.992 -2.075 1.00 83.25 109 SER A C 1
ATOM 845 O O . SER A 1 109 ? 4.380 4.790 -1.615 1.00 83.25 109 SER A O 1
ATOM 847 N N . PHE A 1 110 ? 6.605 4.734 -1.362 1.00 85.25 110 PHE A N 1
ATOM 848 C CA . PHE A 1 110 ? 6.619 4.060 -0.061 1.00 85.25 110 PHE A CA 1
ATOM 849 C C . PHE A 1 110 ? 5.661 4.637 0.999 1.00 85.25 110 PHE A C 1
ATOM 851 O O . PHE A 1 110 ? 4.970 3.844 1.655 1.00 85.25 110 PHE A O 1
ATOM 858 N N . PRO A 1 111 ? 5.553 5.969 1.207 1.00 83.38 111 PRO A N 1
ATOM 859 C CA . PRO A 1 111 ? 4.588 6.499 2.168 1.00 83.38 111 PRO A CA 1
ATOM 860 C C . PRO A 1 111 ? 3.146 6.162 1.768 1.00 83.38 111 PRO A C 1
ATOM 862 O O . PRO A 1 111 ? 2.356 5.754 2.618 1.00 83.38 111 PRO A O 1
ATOM 865 N N . PHE A 1 112 ? 2.809 6.246 0.480 1.00 81.69 112 PHE A N 1
ATOM 866 C CA . PHE A 1 112 ? 1.470 5.930 -0.020 1.00 81.69 112 PHE A CA 1
ATOM 867 C C . PHE A 1 112 ? 1.154 4.439 0.093 1.00 81.69 112 PHE A C 1
ATOM 869 O O . PHE A 1 112 ? 0.073 4.079 0.567 1.00 81.69 112 PHE A O 1
ATOM 876 N N . ASP A 1 113 ? 2.111 3.575 -0.243 1.00 79.50 113 ASP A N 1
ATOM 877 C CA . ASP A 1 113 ? 1.984 2.125 -0.068 1.00 79.50 113 ASP A CA 1
ATOM 878 C C . ASP A 1 113 ? 1.770 1.752 1.400 1.00 79.50 113 ASP A C 1
ATOM 880 O O . ASP A 1 113 ? 0.941 0.898 1.729 1.00 79.50 113 ASP A O 1
ATOM 884 N N . THR A 1 114 ? 2.470 2.439 2.304 1.00 81.25 114 THR A N 1
ATOM 885 C CA . THR A 1 114 ? 2.322 2.234 3.745 1.00 81.25 114 THR A CA 1
ATOM 886 C C . THR A 1 114 ? 0.916 2.605 4.211 1.00 81.25 114 THR A C 1
ATOM 888 O O . THR A 1 114 ? 0.288 1.829 4.937 1.00 81.25 114 THR A O 1
ATOM 891 N N . VAL A 1 115 ? 0.378 3.752 3.782 1.00 77.38 115 VAL A N 1
ATOM 892 C CA . VAL A 1 115 ? -0.988 4.164 4.152 1.00 77.38 115 VAL A CA 1
ATOM 893 C C . VAL A 1 115 ? -2.026 3.217 3.541 1.00 77.38 115 VAL A C 1
ATOM 895 O O . VAL A 1 115 ? -2.967 2.823 4.234 1.00 77.38 115 VAL A O 1
ATOM 898 N N . LYS A 1 116 ? -1.829 2.774 2.293 1.00 78.81 116 LYS A N 1
ATOM 899 C CA . LYS A 1 116 ? -2.700 1.791 1.635 1.00 78.81 116 LYS A CA 1
ATOM 900 C C . LYS A 1 116 ? -2.762 0.494 2.439 1.00 78.81 116 LYS A C 1
ATOM 902 O O . LYS A 1 116 ? -3.857 0.049 2.780 1.00 78.81 116 LYS A O 1
ATOM 907 N N . ARG A 1 117 ? -1.609 -0.086 2.797 1.00 74.81 117 ARG A N 1
ATOM 908 C CA . ARG A 1 117 ? -1.562 -1.324 3.595 1.00 74.81 117 ARG A CA 1
ATOM 909 C C . ARG A 1 117 ? -2.205 -1.139 4.963 1.00 74.81 117 ARG A C 1
ATOM 911 O O . ARG A 1 117 ? -2.972 -1.995 5.390 1.00 74.81 117 ARG A O 1
ATOM 918 N N . LYS A 1 118 ? -1.969 -0.006 5.632 1.00 77.31 118 LYS A N 1
ATOM 919 C CA . LYS A 1 118 ? -2.616 0.293 6.920 1.00 77.31 118 LYS A CA 1
ATOM 920 C C . LYS A 1 118 ? -4.141 0.343 6.807 1.00 77.31 118 LYS A C 1
ATOM 922 O O . LYS A 1 118 ? -4.816 -0.223 7.662 1.00 77.31 118 LYS A O 1
ATOM 927 N N . MET A 1 119 ? -4.681 0.946 5.745 1.00 72.62 119 MET A N 1
ATOM 928 C CA . MET A 1 119 ? -6.127 0.948 5.485 1.00 72.62 119 MET A CA 1
ATOM 929 C C . MET A 1 119 ? -6.690 -0.442 5.169 1.00 72.62 119 MET A C 1
ATOM 931 O O . MET A 1 119 ? -7.842 -0.715 5.496 1.00 72.62 119 MET A O 1
ATOM 935 N N . GLN A 1 120 ? -5.903 -1.312 4.535 1.00 72.25 120 GLN A N 1
ATOM 936 C CA . GLN A 1 120 ? -6.310 -2.684 4.226 1.00 72.25 120 GLN A CA 1
ATOM 937 C C . GLN A 1 120 ? -6.336 -3.584 5.476 1.00 72.25 120 GLN A C 1
ATOM 939 O O . GLN A 1 120 ? -7.228 -4.421 5.633 1.00 72.25 120 GLN A O 1
ATOM 944 N N . ILE A 1 121 ? -5.370 -3.401 6.378 1.00 70.38 121 ILE A N 1
ATOM 945 C CA . ILE A 1 121 ? -5.211 -4.206 7.596 1.00 70.38 121 ILE A CA 1
ATOM 946 C C . ILE A 1 121 ? -6.249 -3.834 8.651 1.00 70.38 121 ILE A C 1
ATOM 948 O O . ILE A 1 121 ? -6.888 -4.717 9.216 1.00 70.38 121 ILE A O 1
ATOM 952 N N . VAL A 1 122 ? -6.384 -2.540 8.949 1.00 67.12 122 VAL A N 1
ATOM 953 C CA . VAL A 1 122 ? -7.185 -2.079 10.082 1.00 67.12 122 VAL A CA 1
ATOM 954 C C . VAL A 1 122 ? -8.551 -1.641 9.566 1.00 67.12 122 VAL A C 1
ATOM 956 O O . VAL A 1 122 ? -8.661 -0.550 8.984 1.00 67.12 122 VAL A O 1
ATOM 959 N N . PRO A 1 123 ? -9.614 -2.440 9.785 1.00 60.44 123 PRO A N 1
ATOM 960 C CA . PRO A 1 123 ? -10.953 -1.923 9.587 1.00 60.44 123 PRO A CA 1
ATOM 961 C C . PRO A 1 123 ? -11.092 -0.716 10.511 1.00 60.44 123 PRO A C 1
ATOM 963 O O . PRO A 1 123 ? -10.689 -0.766 11.667 1.00 60.44 123 PRO A O 1
ATOM 966 N N . TYR A 1 124 ? -11.591 0.400 9.985 1.00 58.59 124 TYR A N 1
ATOM 967 C CA . TYR A 1 124 ? -11.775 1.647 10.734 1.00 58.59 124 TYR A CA 1
ATOM 968 C C . TYR A 1 124 ? -10.528 2.506 10.996 1.00 58.59 124 TYR A C 1
ATOM 970 O O . TYR A 1 124 ? -10.686 3.490 11.702 1.00 58.59 124 TYR A O 1
ATOM 978 N N . PHE A 1 125 ? -9.341 2.280 10.407 1.00 64.38 125 PHE A N 1
ATOM 979 C CA . PHE A 1 125 ? -8.199 3.203 10.626 1.00 64.38 125 PHE A CA 1
ATOM 980 C C . PHE A 1 125 ? -8.551 4.668 10.330 1.00 64.38 125 PHE A C 1
ATOM 982 O O . PHE A 1 125 ? -8.249 5.553 11.123 1.00 64.38 125 PHE A O 1
ATOM 989 N N . GLY A 1 126 ? -9.243 4.922 9.214 1.00 62.03 126 GLY A N 1
ATOM 990 C CA . GLY A 1 126 ? -9.704 6.267 8.865 1.00 62.03 126 GLY A CA 1
ATOM 991 C C . GLY A 1 126 ? -10.711 6.828 9.872 1.00 62.03 126 GLY A C 1
ATOM 992 O O . GLY A 1 126 ? -10.628 7.999 10.224 1.00 62.03 126 GLY A O 1
ATOM 993 N N . VAL A 1 127 ? -11.612 5.987 10.390 1.00 66.44 127 VAL A N 1
ATOM 994 C CA . VAL A 1 127 ? -12.596 6.390 11.406 1.00 66.44 127 VAL A CA 1
ATOM 995 C C . VAL A 1 127 ? -11.909 6.630 12.750 1.00 66.44 127 VAL A C 1
ATOM 997 O O . VAL A 1 127 ? -12.126 7.673 13.340 1.00 66.44 127 VAL A O 1
ATOM 1000 N N . MET A 1 128 ? -11.015 5.750 13.208 1.00 70.94 128 MET A N 1
ATOM 1001 C CA . MET A 1 128 ? -10.218 5.945 14.424 1.00 70.94 128 MET A CA 1
ATOM 1002 C C . MET A 1 128 ? -9.353 7.200 14.342 1.00 70.94 128 MET A C 1
ATOM 1004 O O . MET A 1 128 ? -9.342 7.980 15.288 1.00 70.94 128 MET A O 1
ATOM 1008 N N . PHE A 1 129 ? -8.657 7.421 13.224 1.00 75.19 129 PHE A N 1
ATOM 1009 C CA . PHE A 1 129 ? -7.843 8.618 13.025 1.00 75.19 129 PHE A CA 1
ATOM 1010 C C . PHE A 1 129 ? -8.708 9.881 13.002 1.00 75.19 129 PHE A C 1
ATOM 1012 O O . PHE A 1 129 ? -8.387 10.854 13.678 1.00 75.19 129 PHE A O 1
ATOM 10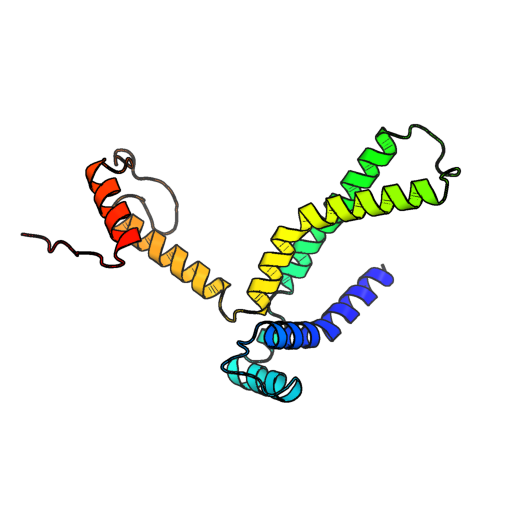19 N N . SER A 1 130 ? -9.835 9.854 12.286 1.00 72.38 130 SER A N 1
ATOM 1020 C CA . SER A 1 130 ? -10.769 10.980 12.234 1.00 72.38 130 SER A CA 1
ATOM 1021 C C . SER A 1 130 ? -11.386 11.268 13.602 1.00 72.38 130 SER A C 1
ATOM 1023 O O . SER A 1 130 ? -11.446 12.425 14.002 1.00 72.38 130 SER A O 1
ATOM 1025 N N . THR A 1 131 ? -11.801 10.242 14.346 1.00 76.50 131 THR A N 1
ATOM 1026 C CA . THR A 1 131 ? -12.343 10.380 15.704 1.00 76.50 131 THR A CA 1
ATOM 1027 C C . THR A 1 131 ? -11.277 10.886 16.670 1.00 76.50 131 THR A C 1
ATOM 1029 O O . THR A 1 131 ? -11.561 11.775 17.466 1.00 76.50 131 THR A O 1
ATOM 1032 N N . PHE A 1 132 ? -10.040 10.393 16.577 1.00 82.31 132 PHE A N 1
ATOM 1033 C CA . PHE A 1 132 ? -8.919 10.879 17.381 1.00 82.31 132 PHE A CA 1
ATOM 1034 C C . PHE A 1 132 ? -8.619 12.358 17.103 1.00 82.31 132 PHE A C 1
ATOM 1036 O O . PHE A 1 132 ? -8.546 13.155 18.037 1.00 82.31 132 PHE A O 1
ATOM 1043 N N . GLU A 1 133 ? -8.500 12.750 15.833 1.00 78.81 133 GLU A N 1
ATOM 1044 C CA . GLU A 1 133 ? -8.290 14.148 15.440 1.00 78.81 133 GLU A CA 1
ATOM 1045 C C . GLU A 1 133 ? -9.455 15.041 15.870 1.00 78.81 133 GLU A C 1
ATOM 1047 O O . GLU A 1 133 ? -9.238 16.152 16.355 1.00 78.81 133 GLU A O 1
ATOM 1052 N N . PHE A 1 134 ? -10.689 14.555 15.749 1.00 81.50 134 PHE A N 1
ATOM 1053 C CA . PHE A 1 134 ? -11.874 15.285 16.181 1.00 81.50 134 PHE A CA 1
ATOM 1054 C C . PHE A 1 134 ? -11.903 15.464 17.705 1.00 81.50 134 PHE A C 1
ATOM 1056 O O . PHE A 1 134 ? -12.074 16.586 18.179 1.00 81.50 134 PHE A O 1
ATOM 1063 N N . CYS A 1 135 ? -11.619 14.413 18.481 1.00 80.12 135 CYS A N 1
ATOM 1064 C CA . CYS A 1 135 ? -11.457 14.496 19.935 1.00 80.12 135 CYS A CA 1
ATOM 1065 C C . CYS A 1 135 ? -10.335 15.462 20.332 1.00 80.12 135 CYS A C 1
ATOM 1067 O O . CYS A 1 135 ? -10.530 16.292 21.220 1.00 80.12 135 CYS A O 1
ATOM 1069 N N . LYS A 1 136 ? -9.181 15.409 19.657 1.00 81.38 136 LYS A N 1
ATOM 1070 C CA . LYS A 1 136 ? -8.071 16.346 19.879 1.00 81.38 136 LYS A CA 1
ATOM 1071 C C . LYS A 1 136 ? -8.510 17.787 19.626 1.00 81.38 136 LYS A C 1
ATOM 1073 O O . LYS A 1 136 ? -8.211 18.664 20.432 1.00 81.38 136 LYS A O 1
ATOM 1078 N N . ARG A 1 137 ? -9.228 18.045 18.530 1.00 80.56 137 ARG A N 1
ATOM 1079 C CA . ARG A 1 137 ? -9.752 19.380 18.198 1.00 80.56 137 ARG A CA 1
ATOM 1080 C C . ARG A 1 137 ? -10.776 19.860 19.221 1.00 80.56 137 ARG A C 1
ATOM 1082 O O . ARG A 1 137 ? -10.672 20.997 19.660 1.00 80.56 137 ARG A O 1
ATOM 1089 N N . ILE A 1 138 ? -11.704 19.011 19.658 1.00 80.25 138 ILE A N 1
ATOM 1090 C CA . ILE A 1 138 ? -12.659 19.362 20.720 1.00 80.25 138 ILE A CA 1
ATOM 1091 C C . ILE A 1 138 ? -11.924 19.702 22.018 1.00 80.25 138 ILE A C 1
ATOM 1093 O O . ILE A 1 138 ? -12.231 20.716 22.636 1.00 80.25 138 ILE A O 1
ATOM 1097 N N . CYS A 1 139 ? -10.923 18.910 22.406 1.00 78.25 139 CYS A N 1
ATOM 1098 C CA . CYS A 1 139 ? -10.139 19.165 23.612 1.00 78.25 139 CYS A CA 1
ATOM 1099 C C . CYS A 1 139 ? -9.383 20.502 23.520 1.00 78.25 139 CYS A C 1
ATOM 1101 O O . CYS A 1 139 ? -9.419 21.306 24.449 1.00 78.25 139 CYS A O 1
ATOM 1103 N N . LEU A 1 140 ? -8.758 20.793 22.376 1.00 77.44 140 LEU A N 1
ATOM 1104 C CA . LEU A 1 140 ? -8.094 22.079 22.139 1.00 77.44 140 LEU A CA 1
ATOM 1105 C C . LEU A 1 140 ? -9.081 23.256 22.149 1.00 77.44 140 LEU A C 1
ATOM 1107 O O . LEU A 1 140 ? -8.729 24.329 22.634 1.00 77.44 140 LEU A O 1
ATOM 1111 N N . TYR A 1 141 ? -10.302 23.061 21.644 1.00 78.00 141 TYR A N 1
ATOM 1112 C CA . TYR A 1 141 ? -11.362 24.070 21.671 1.00 78.00 141 TYR A CA 1
ATOM 1113 C C . TYR A 1 141 ? -11.850 24.331 23.102 1.00 78.00 141 TYR A C 1
ATOM 1115 O O . TYR A 1 141 ? -11.910 25.480 23.525 1.00 78.00 141 TYR A O 1
ATOM 1123 N N . GLN A 1 142 ? -12.108 23.276 23.883 1.00 75.00 142 GLN A N 1
ATOM 1124 C CA . GLN A 1 142 ? -12.514 23.392 25.290 1.00 75.00 142 GLN A CA 1
ATOM 1125 C C . GLN A 1 142 ? -11.448 24.060 26.167 1.00 75.00 142 GLN A C 1
ATOM 1127 O O . GLN A 1 142 ? -11.793 24.781 27.096 1.00 75.00 142 GLN A O 1
ATOM 1132 N N . ASN A 1 143 ? -10.165 23.860 25.858 1.00 77.69 143 ASN A N 1
ATOM 1133 C CA . ASN A 1 143 ? -9.055 24.519 26.552 1.00 77.69 143 ASN A CA 1
ATOM 1134 C C . ASN A 1 143 ? -8.733 25.926 26.000 1.00 77.69 143 ASN A C 1
ATOM 1136 O O . ASN A 1 143 ? -7.775 26.552 26.446 1.00 77.69 143 ASN A O 1
ATOM 1140 N N . GLY A 1 144 ? -9.500 26.434 25.027 1.00 72.31 144 GLY A N 1
ATOM 1141 C CA . GLY A 1 144 ? -9.358 27.794 24.496 1.00 72.31 144 GLY A CA 1
ATOM 1142 C C . GLY A 1 144 ? -8.185 28.012 23.531 1.00 72.31 144 GLY A C 1
ATOM 1143 O O . GLY A 1 144 ? -7.940 29.146 23.123 1.00 72.31 144 GLY A O 1
ATOM 1144 N N . TYR A 1 145 ? -7.476 26.955 23.118 1.00 68.88 145 TYR A N 1
ATOM 1145 C CA . TYR A 1 145 ? -6.335 27.050 22.195 1.00 68.88 145 TYR A CA 1
ATOM 1146 C C . TYR A 1 145 ? -6.747 27.300 20.736 1.00 68.88 145 TYR A C 1
ATOM 1148 O O . TYR A 1 145 ? -5.953 27.819 19.949 1.00 68.88 145 TYR A O 1
ATOM 1156 N N . ILE A 1 146 ? -7.974 26.929 20.358 1.00 74.69 146 ILE A N 1
ATOM 1157 C CA . ILE A 1 146 ? -8.517 27.147 19.011 1.00 74.69 146 ILE A CA 1
ATOM 1158 C C . ILE A 1 146 ? -9.894 27.810 19.071 1.00 74.69 146 ILE A C 1
ATOM 1160 O O . ILE A 1 146 ? -10.679 27.545 19.976 1.00 74.69 146 ILE A O 1
ATOM 1164 N N . MET A 1 147 ? -10.205 28.628 18.065 1.00 72.75 147 MET A N 1
ATOM 1165 C CA . MET A 1 147 ? -11.467 29.379 17.963 1.00 72.75 147 MET A CA 1
ATOM 1166 C C . MET A 1 147 ? -12.678 28.517 17.588 1.00 72.75 147 MET A C 1
ATOM 1168 O O . MET A 1 147 ? -13.814 28.880 17.877 1.00 72.75 147 MET A O 1
ATOM 1172 N N . SER A 1 148 ? -12.463 27.397 16.891 1.00 75.44 148 SER A N 1
ATOM 1173 C CA . SER A 1 148 ? -13.547 26.511 16.454 1.00 75.44 148 SER A CA 1
ATOM 1174 C C . SER A 1 148 ? -13.043 25.083 16.211 1.00 75.44 148 SER A C 1
ATOM 1176 O O . SER A 1 148 ? -11.905 24.911 15.775 1.00 75.44 148 SER A O 1
ATOM 1178 N N . PRO A 1 149 ? -13.876 24.046 16.403 1.00 67.75 149 PRO A N 1
ATOM 1179 C CA . PRO A 1 149 ? -13.491 22.656 16.133 1.00 67.75 149 PRO A CA 1
ATOM 1180 C C . PRO A 1 149 ? -13.300 22.346 14.633 1.00 67.75 149 PRO A C 1
ATOM 1182 O O . PRO A 1 149 ? -12.641 21.368 14.274 1.00 67.75 149 PRO A O 1
ATOM 1185 N N . LEU A 1 150 ? -13.842 23.186 13.743 1.00 70.00 150 LEU A N 1
ATOM 1186 C CA . LEU A 1 150 ? -13.776 23.025 12.284 1.00 70.00 150 LEU A CA 1
ATOM 1187 C C . LEU A 1 150 ? -12.590 23.754 11.633 1.00 70.00 150 LEU A C 1
ATOM 1189 O O . LEU A 1 150 ? -12.171 23.365 10.545 1.00 70.00 150 LEU A O 1
ATOM 1193 N N . SER A 1 151 ? -12.013 24.762 12.292 1.00 65.19 151 SER A N 1
ATOM 1194 C CA . SER A 1 151 ? -10.910 25.566 11.755 1.00 65.19 151 SER A CA 1
ATOM 1195 C C . SER A 1 151 ? -9.747 25.641 12.739 1.00 65.19 151 SER A C 1
ATOM 1197 O O . SER A 1 151 ? -9.924 26.051 13.884 1.00 65.19 151 SER A O 1
ATOM 1199 N N . TYR A 1 152 ? -8.537 25.298 12.280 1.00 67.38 152 TYR A N 1
ATOM 1200 C CA . TYR A 1 152 ? -7.297 25.346 13.071 1.00 67.38 152 TYR A CA 1
ATOM 1201 C C . TYR A 1 152 ? -6.759 26.784 13.204 1.00 67.38 152 TYR A C 1
ATOM 1203 O O . TYR A 1 152 ? -5.570 27.043 13.040 1.00 67.38 152 TYR A O 1
ATOM 1211 N N . LYS A 1 153 ? -7.645 27.756 13.436 1.00 73.31 153 LYS A N 1
ATOM 1212 C CA . LYS A 1 153 ? -7.246 29.122 13.771 1.00 73.31 153 LYS A CA 1
ATOM 1213 C C . LYS A 1 153 ? -6.989 29.193 15.271 1.00 73.31 153 LYS A C 1
ATOM 1215 O O . LYS A 1 153 ? -7.903 28.970 16.069 1.00 73.31 153 LYS A O 1
ATOM 1220 N N . LEU A 1 154 ? -5.734 29.468 15.618 1.00 74.62 154 LEU A N 1
ATOM 1221 C CA . LEU A 1 154 ? -5.295 29.655 16.994 1.00 74.62 154 LEU A CA 1
ATOM 1222 C C . LEU A 1 154 ? -5.951 30.907 17.580 1.00 74.62 154 LEU A C 1
ATOM 1224 O O . LEU A 1 154 ? -6.163 31.896 16.874 1.00 74.62 154 LEU A O 1
ATOM 1228 N N . THR A 1 155 ? -6.249 30.860 18.872 1.00 69.31 155 THR A N 1
ATOM 1229 C CA . THR A 1 155 ? -6.745 32.018 19.616 1.00 69.31 155 THR A CA 1
ATOM 1230 C C . THR A 1 155 ? -5.609 33.033 19.796 1.00 69.31 155 THR A C 1
ATOM 1232 O O . THR A 1 155 ? -4.594 32.692 20.407 1.00 69.31 155 THR A O 1
ATOM 1235 N N . PRO A 1 156 ? -5.722 34.270 19.274 1.00 68.12 156 PRO A N 1
ATOM 1236 C CA . PRO A 1 156 ? -4.690 35.281 19.481 1.00 68.12 156 PRO A CA 1
ATOM 1237 C C . PRO A 1 156 ? -4.598 35.638 20.973 1.00 68.12 156 PRO A C 1
ATOM 1239 O O . PRO A 1 156 ? -5.609 35.939 21.601 1.00 68.12 156 PRO A O 1
ATOM 1242 N N . GLY A 1 157 ? -3.386 35.592 21.538 1.00 67.25 157 GLY A N 1
ATOM 1243 C CA . GLY A 1 157 ? -3.116 35.949 22.939 1.00 67.25 157 GLY A CA 1
ATOM 1244 C C . GLY A 1 157 ? -3.011 34.781 23.932 1.00 67.25 157 GLY A C 1
ATOM 1245 O O . GLY A 1 157 ? -2.767 35.029 25.110 1.00 67.25 157 GLY A O 1
ATOM 1246 N N . VAL A 1 158 ? -3.148 33.523 23.492 1.00 65.81 158 VAL A N 1
ATOM 1247 C CA . VAL A 1 158 ? -2.896 32.340 24.339 1.00 65.81 158 VAL A CA 1
ATOM 1248 C C . VAL A 1 158 ? -1.435 31.907 24.196 1.00 65.81 158 VAL A C 1
ATOM 1250 O O . VAL A 1 158 ? -0.988 31.573 23.101 1.00 65.81 158 VAL A O 1
ATOM 1253 N N . ASP A 1 159 ? -0.681 31.917 25.301 1.00 64.56 159 ASP A N 1
ATOM 1254 C CA . ASP A 1 159 ? 0.708 31.449 25.316 1.00 64.56 159 ASP A CA 1
ATOM 1255 C C . ASP A 1 159 ? 0.740 29.919 25.184 1.00 64.56 159 ASP A C 1
ATOM 1257 O O . ASP A 1 159 ? 0.297 29.175 26.062 1.00 64.56 159 ASP A O 1
ATOM 1261 N N . GLN A 1 160 ? 1.222 29.454 24.034 1.00 64.75 160 GLN A N 1
ATOM 1262 C CA . GLN A 1 160 ? 1.277 28.040 23.661 1.00 64.75 160 GLN A CA 1
ATOM 1263 C C . GLN A 1 160 ? 2.581 27.368 24.110 1.00 64.75 160 GLN A C 1
ATOM 1265 O O . GLN A 1 160 ? 2.810 26.183 23.850 1.00 64.75 160 GLN A O 1
ATOM 1270 N N . SER A 1 161 ? 3.440 28.127 24.787 1.00 68.44 161 SER A N 1
ATOM 1271 C CA . SER A 1 161 ? 4.668 27.635 25.385 1.00 68.44 161 SER A CA 1
ATOM 1272 C C . SER A 1 161 ? 4.323 26.767 26.591 1.00 68.44 161 SER A C 1
ATOM 1274 O O . SER A 1 161 ? 3.747 27.238 27.574 1.00 68.44 161 SER A O 1
ATOM 1276 N N . LEU A 1 162 ? 4.698 25.485 26.554 1.00 59.97 162 LEU A N 1
ATOM 1277 C CA . LEU A 1 162 ? 4.638 24.668 27.762 1.00 59.97 162 LEU A CA 1
ATOM 1278 C C . LEU A 1 162 ? 5.556 25.297 28.807 1.00 59.97 162 LEU A C 1
ATOM 1280 O O . LEU A 1 162 ? 6.779 25.324 28.644 1.00 59.97 162 LEU A O 1
ATOM 1284 N N . LYS A 1 163 ? 4.970 25.765 29.911 1.00 70.62 163 LYS A N 1
ATOM 1285 C CA . LYS A 1 163 ? 5.746 26.220 31.062 1.00 70.62 163 LYS A CA 1
ATOM 1286 C C . LYS A 1 163 ? 6.703 25.091 31.484 1.00 70.62 163 LYS A C 1
ATOM 1288 O O . LYS A 1 163 ? 6.328 23.917 31.445 1.00 70.62 163 LYS A O 1
ATOM 1293 N N . PRO A 1 164 ? 7.922 25.399 31.958 1.00 70.19 164 PRO A N 1
ATOM 1294 C CA . PRO A 1 164 ? 8.915 24.384 32.338 1.00 70.19 164 PRO A CA 1
ATOM 1295 C C . PRO A 1 164 ? 8.450 23.430 33.460 1.00 70.19 164 PRO A C 1
ATOM 1297 O O . PRO A 1 164 ? 9.090 22.411 33.725 1.00 70.19 164 PRO A O 1
ATOM 1300 N N . GLN A 1 165 ? 7.344 23.758 34.128 1.00 67.25 165 GLN A N 1
ATOM 1301 C CA . GLN A 1 165 ? 6.660 22.940 35.128 1.00 67.25 165 GLN A CA 1
ATOM 1302 C C . GLN A 1 165 ? 5.781 21.863 34.462 1.00 67.25 165 GLN A C 1
ATOM 1304 O O . GLN A 1 165 ? 5.933 20.682 34.767 1.00 67.25 165 GLN A O 1
ATOM 1309 N N . GLU A 1 166 ? 4.972 22.253 33.471 1.00 70.38 166 GLU A N 1
ATOM 1310 C CA . GLU A 1 166 ? 4.129 21.367 32.649 1.00 70.38 166 GLU A CA 1
ATOM 1311 C C . GLU A 1 166 ? 4.983 20.342 31.896 1.00 70.38 166 GLU A C 1
ATOM 1313 O O . GLU A 1 166 ? 4.695 19.151 31.912 1.00 70.38 166 GLU A O 1
ATOM 1318 N N . LEU A 1 167 ? 6.116 20.775 31.328 1.00 67.62 167 LEU A N 1
ATOM 1319 C CA . LEU A 1 167 ? 7.100 19.900 30.672 1.00 67.62 167 LEU A CA 1
ATOM 1320 C C . LEU A 1 167 ? 7.649 18.808 31.607 1.00 67.62 167 LEU A C 1
ATOM 1322 O O . LEU A 1 167 ? 7.947 17.693 31.171 1.00 67.62 167 LEU A O 1
ATOM 1326 N N . ARG A 1 168 ? 7.791 19.122 32.900 1.00 70.50 168 ARG A N 1
ATOM 1327 C CA . ARG A 1 168 ? 8.294 18.195 33.922 1.00 70.50 168 ARG A CA 1
ATOM 1328 C C . ARG A 1 168 ? 7.236 17.159 34.293 1.00 70.50 168 ARG A C 1
ATOM 1330 O O . ARG A 1 168 ? 7.568 15.983 34.434 1.00 70.50 168 ARG A O 1
ATOM 1337 N N . GLU A 1 169 ? 5.980 17.581 34.392 1.00 73.75 169 GLU A N 1
ATOM 1338 C CA . GLU A 1 169 ? 4.833 16.703 34.640 1.00 73.75 169 GLU A CA 1
ATOM 1339 C C . GLU A 1 169 ? 4.520 15.817 33.428 1.00 73.75 169 GLU A C 1
ATOM 1341 O O . GLU A 1 169 ? 4.280 14.625 33.593 1.00 73.75 169 GLU A O 1
ATOM 1346 N N . LEU A 1 170 ? 4.656 16.330 32.204 1.00 70.44 170 LEU A N 1
ATOM 1347 C CA . LEU A 1 170 ? 4.498 15.550 30.973 1.00 70.44 170 LEU A CA 1
ATOM 1348 C C . LEU A 1 170 ? 5.601 14.488 30.832 1.00 70.44 170 LEU A C 1
ATOM 1350 O O . LEU A 1 170 ? 5.319 13.337 30.495 1.00 70.44 170 LEU A O 1
ATOM 1354 N N . LYS A 1 171 ? 6.852 14.824 31.186 1.00 74.31 171 LYS A N 1
ATOM 1355 C CA . LYS A 1 171 ? 7.944 13.838 31.293 1.00 74.31 171 LYS A CA 1
ATOM 1356 C C . LYS A 1 171 ? 7.663 12.769 32.348 1.00 74.31 171 LYS A C 1
ATOM 1358 O O . LYS A 1 171 ? 7.968 11.604 32.106 1.00 74.31 171 LYS A O 1
ATOM 1363 N N . LYS A 1 172 ? 7.098 13.136 33.504 1.00 75.06 172 LYS A N 1
ATOM 1364 C CA . LYS A 1 172 ? 6.661 12.156 34.511 1.00 75.06 172 LYS A CA 1
ATOM 1365 C C . LYS A 1 172 ? 5.519 11.296 33.973 1.00 75.06 172 LYS A C 1
ATOM 1367 O O . LYS A 1 172 ? 5.571 10.087 34.134 1.00 75.06 172 LYS A O 1
ATOM 1372 N N . PHE A 1 173 ? 4.538 11.872 33.285 1.00 71.56 173 PHE A N 1
ATOM 1373 C CA . PHE A 1 173 ? 3.423 11.130 32.699 1.00 71.56 173 PHE A CA 1
ATOM 1374 C C . PHE A 1 173 ? 3.892 10.087 31.676 1.00 71.56 173 PHE A C 1
ATOM 1376 O O . PHE A 1 173 ? 3.528 8.922 31.797 1.00 71.56 173 PHE A O 1
ATOM 1383 N N . PHE A 1 174 ? 4.780 10.453 30.746 1.00 75.88 174 PHE A N 1
ATOM 1384 C CA . PHE A 1 174 ? 5.371 9.495 29.801 1.00 75.88 174 PHE A CA 1
ATOM 1385 C C . PHE A 1 174 ? 6.188 8.386 30.479 1.00 75.88 174 PHE A C 1
ATOM 1387 O O . PHE A 1 174 ? 6.366 7.319 29.899 1.00 75.88 174 PHE A O 1
ATOM 1394 N N . LYS A 1 175 ? 6.680 8.622 31.702 1.00 75.88 175 LYS A N 1
ATOM 1395 C CA . LYS A 1 175 ? 7.467 7.653 32.472 1.00 75.88 175 LYS A CA 1
ATOM 1396 C C . LYS A 1 175 ? 6.608 6.738 33.353 1.00 75.88 175 LYS A C 1
ATOM 1398 O O . LYS A 1 175 ? 7.017 5.611 33.607 1.00 75.88 175 LYS A O 1
ATOM 1403 N N . THR A 1 176 ? 5.448 7.208 33.818 1.00 74.31 176 THR A N 1
ATOM 1404 C CA . THR A 1 176 ? 4.634 6.517 34.841 1.00 74.31 176 THR A CA 1
ATOM 1405 C C . THR A 1 176 ? 3.211 6.161 34.386 1.00 74.31 176 THR A C 1
ATOM 1407 O O . THR A 1 176 ? 2.512 5.456 35.105 1.00 74.31 176 THR A O 1
ATOM 1410 N N . GLY A 1 177 ? 2.749 6.646 33.227 1.00 61.81 177 GLY A N 1
ATOM 1411 C CA . GLY A 1 177 ? 1.447 6.313 32.625 1.00 61.81 177 GLY A CA 1
ATOM 1412 C C . GLY A 1 177 ? 0.196 6.807 33.372 1.00 61.81 177 GLY A C 1
ATOM 1413 O O . GLY A 1 177 ? -0.912 6.446 32.993 1.00 61.81 177 GLY A O 1
ATOM 1414 N N . GLN A 1 178 ? 0.338 7.617 34.428 1.00 51.72 178 GLN A N 1
ATOM 1415 C CA . GLN A 1 178 ? -0.758 8.030 35.317 1.00 51.72 178 GLN A CA 1
ATOM 1416 C C . GLN A 1 178 ? -0.944 9.552 35.307 1.00 51.72 178 GLN A C 1
ATOM 1418 O O . GLN A 1 178 ? -0.037 10.294 35.692 1.00 51.72 178 GLN A O 1
ATOM 1423 N N . LEU A 1 179 ? -2.119 10.023 34.875 1.00 48.16 179 LEU A N 1
ATOM 1424 C CA . LEU A 1 179 ? -2.469 11.446 34.796 1.00 48.16 179 LEU A CA 1
ATOM 1425 C C . LEU A 1 179 ? -3.217 11.832 36.082 1.00 48.16 179 LEU A C 1
ATOM 1427 O O . LEU A 1 179 ? -4.372 11.453 36.275 1.00 48.16 179 LEU A O 1
ATOM 1431 N N . LYS A 1 180 ? -2.575 12.570 36.997 1.00 52.62 180 LYS A N 1
ATOM 1432 C CA . LYS A 1 180 ? -3.279 13.124 38.166 1.00 52.62 180 LYS A CA 1
ATOM 1433 C C . LYS A 1 180 ? -4.171 14.276 37.699 1.00 52.62 180 LYS A C 1
ATOM 1435 O O . LYS A 1 180 ? -3.707 15.401 37.548 1.00 52.62 180 LYS A O 1
ATOM 1440 N N . SER A 1 181 ? -5.453 13.993 37.476 1.00 43.59 181 SER A N 1
ATOM 1441 C CA . SER A 1 181 ? -6.464 15.021 37.216 1.00 43.59 181 SER A CA 1
ATOM 1442 C C . SER A 1 181 ? -6.583 15.943 38.431 1.00 43.59 181 SER A C 1
ATOM 1444 O O . SER A 1 181 ? -7.009 15.519 39.508 1.00 43.59 181 SER A O 1
ATOM 1446 N N . LYS A 1 182 ? -6.198 17.211 38.275 1.00 45.78 182 LYS A N 1
ATOM 1447 C CA . LYS A 1 182 ? -6.403 18.243 39.294 1.00 45.78 182 LYS A CA 1
ATOM 1448 C C . LYS A 1 182 ? -7.892 18.618 39.277 1.00 45.78 182 LYS A C 1
ATOM 1450 O O . LYS A 1 182 ? -8.375 19.129 38.273 1.00 45.78 182 LYS A O 1
ATOM 1455 N N . LYS A 1 183 ? -8.638 18.311 40.348 1.00 35.88 183 LYS A N 1
ATOM 1456 C CA . LYS A 1 183 ? -10.029 18.776 40.501 1.00 35.88 183 LYS A CA 1
ATOM 1457 C C . LYS A 1 183 ? -10.050 20.315 40.512 1.00 35.88 183 LYS A C 1
ATOM 1459 O O . LYS A 1 183 ? -9.191 20.897 41.177 1.00 35.88 183 LYS A O 1
ATOM 1464 N N . PRO A 1 184 ? -11.004 20.966 39.825 1.00 37.78 184 PRO A N 1
ATOM 1465 C CA . PRO A 1 184 ? -11.187 22.405 39.934 1.00 37.78 184 PRO A CA 1
ATOM 1466 C C . PRO A 1 184 ? -11.721 22.735 41.332 1.00 37.78 184 PRO A C 1
ATOM 1468 O O . PRO A 1 184 ? -12.787 22.267 41.728 1.00 37.78 184 PRO A O 1
ATOM 1471 N N . THR A 1 185 ? -10.949 23.493 42.104 1.00 40.38 185 THR A N 1
ATOM 1472 C CA . THR A 1 185 ? -11.462 24.252 43.248 1.00 40.38 185 THR A CA 1
ATOM 1473 C C . THR A 1 185 ? -12.265 25.427 42.703 1.00 40.38 185 THR A C 1
ATOM 1475 O O . THR A 1 185 ? -11.729 26.190 41.898 1.00 40.38 185 THR A O 1
ATOM 1478 N N . LEU A 1 186 ? -13.539 25.478 43.109 1.00 33.81 186 LEU A N 1
ATOM 1479 C CA . LEU A 1 186 ? -14.449 26.622 43.003 1.00 33.81 186 LEU A CA 1
ATOM 1480 C C . LEU A 1 186 ? -13.783 27.928 43.449 1.00 33.81 186 LEU A C 1
ATOM 1482 O O . LEU A 1 186 ? -12.986 27.867 44.414 1.00 33.81 186 LEU A O 1
#

pLDDT: mean 75.6, std 10.45, range [33.81, 88.56]

Sequence (186 aa):
MAGSLAGMVSTIVTYPTDLIKTRLIVQNMLEPSYRGIFHAFSTIYQQEGFLAFYRGVSLTVLGAVPFSAGSLLVYMNLEKIWNGPRDRFSLFQNFANVCLAAAVTQTLSFPFDTVKRKMQIVPYFGVMFSTFEFCKRICLYQNGYIMSPLSYKLTPGVDQSLKPQELRELKKFFKTGQLKSKKPTL

Foldseek 3Di:
DVVVVVVVVVCVVCQLVVLLVLQQVPADPVDRPAPDSVRSVVCCCVPVNPVLSCFLVVLVVVLVVLLVVLLVVLVVVVCVVDPDDPPDDDPVRVVVSVVNSCVSSCVSSVVSVVVSSVRSNDPCPVVVVVVVLLVVLVVCVVVQQAPDSVDRHGDPPDDPDQDPVNVVVVVVCVVPVDDPDDDDDD

Solvent-accessible surface area (backbone atoms only — not comparable to full-atom values): 10773 Å² total; per-residue (Å²): 108,71,66,60,52,53,50,52,53,51,46,64,70,45,40,45,58,53,40,53,51,51,39,64,69,68,46,51,88,90,64,66,87,54,93,42,72,70,53,40,50,55,50,45,42,74,74,62,31,75,68,54,52,58,50,42,53,71,46,53,59,58,38,50,50,42,38,53,49,27,44,50,52,40,51,55,52,51,54,69,75,45,91,61,80,90,88,75,73,51,73,68,55,52,49,52,52,51,52,53,27,49,53,50,15,48,64,60,27,45,66,47,53,51,52,32,50,48,46,47,58,35,85,54,45,69,54,54,51,51,51,50,53,49,50,51,32,46,52,36,32,76,72,55,54,25,76,41,72,89,42,96,46,64,38,90,90,64,84,83,68,74,50,78,62,56,53,51,51,51,54,48,30,79,71,68,78,60,82,83,79,78,76,86,79,129

Mean predicted aligned error: 14.1 Å